Protein AF-A0A9Q9ELM5-F1 (afdb_monomer)

Foldseek 3Di:
DDPDQLLVVLCVPAPLVVVVVVDPWQDPPQAAFDADPVRAGADARFDFFFRHADPPRDGPTDGHPTLVVVQVCCCPPVVHGHDDDVDQDPVSSVVSSVSSCVSCVVVPPPCPPPPDDDDDDDDDDDDDDDDDDDDDDDDDDDDDDDDDDDDDPDDPDPPDDDPVRVVVVVVVVVVVVVVVVVVVVVVVVVVVVVVVVVD

Mean predicted aligned error: 18.63 Å

Secondary structure (DSSP, 8-state):
-----HHHHHHHH-HHHHHHHH-SS--TTPPPPPB-TTS-B-PPTT--B--PBPTTS-B---B-SSHHHHHHHHHHHSS--PPP-S---HHHHHHHHHHHHHHHHSS----------------------------------------------------PPPHHHHHHHHHHHHHHHHHHHHHHHHHHHHHHHHHHHT-

Structure (mmCIF, N/CA/C/O backbone):
data_AF-A0A9Q9ELM5-F1
#
_entry.id   AF-A0A9Q9ELM5-F1
#
loop_
_atom_site.group_PDB
_atom_site.id
_atom_site.type_symbol
_atom_site.label_atom_id
_atom_site.label_alt_id
_atom_site.label_comp_id
_atom_site.label_asym_id
_atom_site.label_entity_id
_atom_site.label_seq_id
_atom_site.pdbx_PDB_ins_code
_atom_site.Cartn_x
_atom_site.Cartn_y
_atom_site.Cartn_z
_atom_site.occupancy
_atom_site.B_iso_or_equiv
_atom_site.auth_seq_id
_atom_site.auth_comp_id
_atom_site.auth_asym_id
_atom_site.auth_atom_id
_atom_site.pdbx_PDB_model_num
ATOM 1 N N . MET A 1 1 ? 19.065 10.596 -22.450 1.00 46.91 1 MET A N 1
ATOM 2 C CA . MET A 1 1 ? 19.068 10.185 -21.029 1.00 46.91 1 MET A CA 1
ATOM 3 C C . MET A 1 1 ? 18.325 8.865 -20.926 1.00 46.91 1 MET A C 1
ATOM 5 O O . MET A 1 1 ? 17.212 8.789 -21.425 1.00 46.91 1 MET A O 1
ATOM 9 N N . VAL A 1 2 ? 18.944 7.818 -20.379 1.00 49.09 2 VAL A N 1
ATOM 10 C CA . VAL A 1 2 ? 18.274 6.523 -20.183 1.00 49.09 2 VAL A CA 1
ATOM 11 C C . VAL A 1 2 ? 17.416 6.647 -18.926 1.00 49.09 2 VAL A C 1
ATOM 13 O O . VAL A 1 2 ? 17.952 6.708 -17.822 1.00 49.09 2 VAL A O 1
ATOM 16 N N . THR A 1 3 ? 16.099 6.743 -19.083 1.00 59.69 3 THR A N 1
ATOM 17 C CA . THR A 1 3 ? 15.160 6.688 -17.961 1.00 59.69 3 THR A CA 1
ATOM 18 C C . THR A 1 3 ? 15.143 5.258 -17.436 1.00 59.69 3 THR A C 1
ATOM 20 O O . THR A 1 3 ? 14.542 4.356 -18.015 1.00 59.69 3 THR A O 1
ATOM 23 N N . VAL A 1 4 ? 15.895 5.016 -16.366 1.00 69.19 4 VAL A N 1
ATOM 24 C CA . VAL A 1 4 ? 15.873 3.717 -15.697 1.00 69.19 4 VAL A CA 1
ATOM 25 C C . VAL A 1 4 ? 14.520 3.572 -15.010 1.00 69.19 4 VAL A C 1
ATOM 27 O O . VAL A 1 4 ? 14.142 4.420 -14.205 1.00 69.19 4 VAL A O 1
ATOM 30 N N . ASP A 1 5 ? 13.817 2.492 -15.336 1.00 86.81 5 ASP A N 1
ATOM 31 C CA . ASP A 1 5 ? 12.543 2.109 -14.732 1.00 86.81 5 ASP A CA 1
ATOM 32 C C . ASP A 1 5 ? 12.638 2.143 -13.187 1.00 86.81 5 ASP A C 1
ATOM 34 O O . ASP A 1 5 ? 13.481 1.434 -12.613 1.00 86.81 5 ASP A O 1
ATOM 38 N N . PRO A 1 6 ? 11.817 2.964 -12.503 1.00 85.81 6 PRO A N 1
ATOM 39 C CA . PRO A 1 6 ? 11.873 3.133 -11.052 1.00 85.81 6 PRO A CA 1
ATOM 40 C C . PRO A 1 6 ? 11.623 1.819 -10.301 1.00 85.81 6 PRO A C 1
ATOM 42 O O . PRO A 1 6 ? 12.270 1.580 -9.282 1.00 85.81 6 PRO A O 1
ATOM 45 N N . HIS A 1 7 ? 10.787 0.922 -10.839 1.00 87.94 7 HIS A N 1
ATOM 46 C CA . HIS A 1 7 ? 10.546 -0.396 -10.251 1.00 87.94 7 HIS A CA 1
ATOM 47 C C . HIS A 1 7 ? 11.841 -1.212 -10.206 1.00 87.94 7 HIS A C 1
ATOM 49 O O . HIS A 1 7 ? 12.199 -1.793 -9.184 1.00 87.94 7 HIS A O 1
ATOM 55 N N . LYS A 1 8 ? 12.592 -1.233 -11.315 1.00 90.75 8 LYS A N 1
ATOM 56 C CA . LYS A 1 8 ? 13.870 -1.957 -11.394 1.00 90.75 8 LYS A CA 1
ATOM 57 C C . LYS A 1 8 ? 14.935 -1.343 -10.491 1.00 90.75 8 LYS A C 1
ATOM 59 O O . LYS A 1 8 ? 15.792 -2.075 -10.001 1.00 90.75 8 LYS A O 1
ATOM 64 N N . ARG A 1 9 ? 14.912 -0.022 -10.274 1.00 90.75 9 ARG A N 1
ATOM 65 C CA . ARG A 1 9 ? 15.813 0.639 -9.312 1.00 90.75 9 ARG A CA 1
ATOM 66 C C . ARG A 1 9 ? 15.502 0.218 -7.881 1.00 90.75 9 ARG A C 1
ATOM 68 O O . ARG A 1 9 ? 16.429 -0.209 -7.197 1.00 90.75 9 ARG A O 1
ATOM 75 N N . LEU A 1 10 ? 14.236 0.286 -7.465 1.00 91.75 10 LEU A N 1
ATOM 76 C CA . LEU A 1 10 ? 13.807 -0.142 -6.130 1.00 91.75 10 LEU A CA 1
ATOM 77 C C . LEU A 1 10 ? 14.121 -1.618 -5.893 1.00 91.75 10 LEU A C 1
ATOM 79 O O . LEU A 1 10 ? 14.796 -1.948 -4.928 1.00 91.75 10 LEU A O 1
ATOM 83 N N . GLN A 1 11 ? 13.759 -2.495 -6.831 1.00 93.38 11 GLN A N 1
ATOM 84 C CA . GLN A 1 11 ? 14.003 -3.936 -6.711 1.00 93.38 11 GLN A CA 1
ATOM 85 C C . GLN A 1 11 ? 15.489 -4.293 -6.548 1.00 93.38 11 GLN A C 1
ATOM 87 O O . GLN A 1 11 ? 15.813 -5.285 -5.905 1.00 93.38 11 GLN A O 1
ATOM 92 N N . ARG A 1 12 ? 16.408 -3.508 -7.123 1.00 92.62 12 ARG A N 1
ATOM 93 C CA . ARG A 1 12 ? 17.854 -3.735 -6.967 1.00 92.62 12 ARG A CA 1
ATOM 94 C C . ARG A 1 12 ? 18.407 -3.211 -5.645 1.00 92.62 12 ARG A C 1
ATOM 96 O O . ARG A 1 12 ? 19.337 -3.814 -5.122 1.00 92.62 12 ARG A O 1
ATOM 103 N N . ARG A 1 13 ? 17.909 -2.067 -5.169 1.00 92.44 13 ARG A N 1
ATOM 104 C CA . ARG A 1 13 ? 18.485 -1.346 -4.022 1.00 92.44 13 ARG A CA 1
ATOM 105 C C . ARG A 1 13 ? 17.858 -1.736 -2.692 1.00 92.44 13 ARG A C 1
ATOM 107 O O . ARG A 1 13 ? 18.587 -1.848 -1.720 1.00 92.44 13 ARG A O 1
ATOM 114 N N . SER A 1 14 ? 16.549 -1.959 -2.676 1.00 94.44 14 SER A N 1
ATOM 115 C CA . SER A 1 14 ? 15.761 -2.148 -1.465 1.00 94.44 14 SER A CA 1
ATOM 116 C C . SER A 1 14 ? 15.544 -3.638 -1.190 1.00 94.44 14 SER A C 1
ATOM 118 O O . SER A 1 14 ? 14.862 -4.318 -1.969 1.00 94.44 14 SER A O 1
ATOM 120 N N . PRO A 1 15 ? 16.125 -4.206 -0.117 1.00 94.88 15 PRO A N 1
ATOM 121 C CA . PRO A 1 15 ? 15.737 -5.525 0.363 1.00 94.88 15 PRO A CA 1
ATOM 122 C C . PRO A 1 15 ? 14.257 -5.538 0.740 1.00 94.88 15 PRO A C 1
ATOM 124 O O . PRO A 1 15 ? 13.547 -6.418 0.262 1.00 94.88 15 PRO A O 1
ATOM 127 N N . ALA A 1 16 ? 13.792 -4.521 1.476 1.00 94.81 16 ALA A N 1
ATOM 128 C CA . ALA A 1 16 ? 12.418 -4.377 1.953 1.00 94.81 16 ALA A CA 1
ATOM 129 C C . ALA A 1 16 ? 11.386 -4.505 0.831 1.00 94.81 16 ALA A C 1
ATOM 131 O O . ALA A 1 16 ? 10.489 -5.347 0.891 1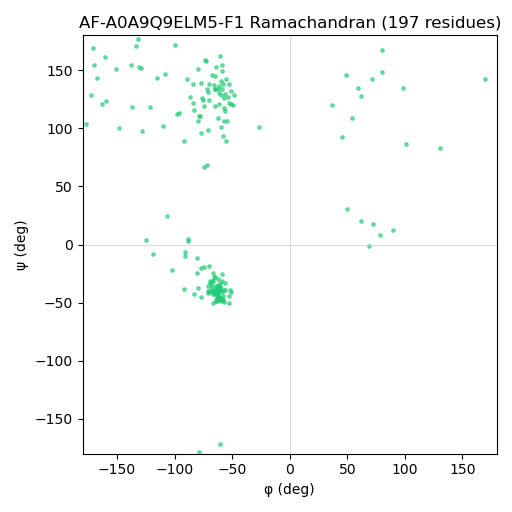.00 94.81 16 ALA A O 1
ATOM 132 N N . TYR A 1 17 ? 11.584 -3.753 -0.254 1.00 95.44 17 TYR A N 1
ATOM 133 C CA . TYR A 1 17 ? 10.712 -3.823 -1.419 1.00 95.44 17 TYR A CA 1
ATOM 134 C C . TYR A 1 17 ? 10.708 -5.214 -2.076 1.00 95.44 17 TYR A C 1
ATOM 136 O O . TYR A 1 17 ? 9.669 -5.668 -2.550 1.00 95.44 17 TYR A O 1
ATOM 144 N N . ARG A 1 18 ? 11.841 -5.934 -2.090 1.00 95.25 18 ARG A N 1
ATOM 145 C CA . ARG A 1 18 ? 11.885 -7.303 -2.635 1.00 95.25 18 ARG A CA 1
ATOM 146 C C . ARG A 1 18 ? 11.025 -8.269 -1.827 1.00 95.25 18 ARG A C 1
ATOM 148 O O . ARG A 1 18 ? 10.226 -8.968 -2.439 1.00 95.25 18 ARG A O 1
ATOM 155 N N . ALA A 1 19 ? 11.119 -8.278 -0.498 1.00 94.44 19 ALA A N 1
ATOM 156 C CA . ALA A 1 19 ? 10.241 -9.154 0.285 1.00 94.44 19 ALA A CA 1
ATOM 157 C C . ALA A 1 19 ? 8.782 -8.695 0.233 1.00 94.44 19 ALA A C 1
ATOM 159 O O . ALA A 1 19 ? 7.883 -9.529 0.213 1.00 94.44 19 ALA A O 1
ATOM 160 N N . TYR A 1 20 ? 8.530 -7.386 0.141 1.00 95.19 20 TYR A N 1
ATOM 161 C CA . TYR A 1 20 ? 7.183 -6.867 -0.084 1.00 95.19 20 TYR A CA 1
ATOM 162 C C . TYR A 1 20 ? 6.560 -7.432 -1.379 1.00 95.19 20 TYR A C 1
ATOM 164 O O . TYR A 1 20 ? 5.386 -7.801 -1.398 1.00 95.19 20 TYR A O 1
ATOM 172 N N . LEU A 1 21 ? 7.342 -7.589 -2.456 1.00 94.44 21 LEU A N 1
ATOM 173 C CA . LEU A 1 21 ? 6.874 -8.224 -3.696 1.00 94.44 21 LEU A CA 1
ATOM 174 C C . LEU A 1 21 ? 6.533 -9.713 -3.540 1.00 94.44 21 LEU A C 1
ATOM 176 O O . LEU A 1 21 ? 5.684 -10.220 -4.281 1.00 94.44 21 LEU A O 1
ATOM 180 N N . GLU A 1 22 ? 7.167 -10.403 -2.598 1.00 94.56 22 GLU A N 1
ATOM 181 C CA . GLU A 1 22 ? 6.952 -11.827 -2.313 1.00 94.56 22 GLU A CA 1
ATOM 182 C C . GLU A 1 22 ? 5.712 -12.080 -1.445 1.00 94.56 22 GLU A C 1
ATOM 184 O O . GLU A 1 22 ? 5.253 -13.213 -1.352 1.00 94.56 22 GLU A O 1
ATOM 189 N N . LEU A 1 23 ? 5.114 -11.039 -0.858 1.00 93.88 23 LEU A N 1
ATOM 190 C CA . LEU A 1 23 ? 3.911 -11.174 -0.039 1.00 93.88 23 LEU A CA 1
ATOM 191 C C . LEU A 1 23 ? 2.704 -11.648 -0.850 1.00 93.88 23 LEU A C 1
ATOM 193 O O . LEU A 1 23 ? 2.388 -11.070 -1.887 1.00 93.88 23 LEU A O 1
ATOM 197 N N . ASP A 1 24 ? 1.958 -12.624 -0.342 1.00 94.44 24 ASP A N 1
ATOM 198 C CA . ASP A 1 24 ? 0.680 -13.033 -0.944 1.00 94.44 24 ASP A CA 1
ATOM 199 C C . ASP A 1 24 ? -0.483 -12.102 -0.562 1.00 94.44 24 ASP A C 1
ATOM 201 O O . ASP A 1 24 ? -1.462 -11.985 -1.300 1.00 94.44 24 ASP A O 1
ATOM 205 N N . ALA A 1 25 ? -0.362 -11.411 0.574 1.00 94.12 25 ALA A N 1
ATOM 206 C CA . ALA A 1 25 ? -1.374 -10.522 1.133 1.00 94.12 25 ALA A CA 1
ATOM 207 C C . ALA A 1 25 ? -0.742 -9.238 1.686 1.00 94.12 25 ALA A C 1
ATOM 209 O O . ALA A 1 25 ? 0.431 -9.229 2.067 1.00 94.12 25 ALA A O 1
ATOM 210 N N . LEU A 1 26 ? -1.531 -8.161 1.730 1.00 94.00 26 LEU A N 1
ATOM 211 C CA . LEU A 1 26 ? -1.110 -6.887 2.307 1.00 94.00 26 LEU A CA 1
ATOM 212 C C . LEU A 1 26 ? -0.788 -7.072 3.807 1.00 94.00 26 LEU A C 1
ATOM 214 O O . LEU A 1 26 ? -1.559 -7.749 4.493 1.00 94.00 26 LEU A O 1
ATOM 218 N N . PRO A 1 27 ? 0.310 -6.491 4.326 1.00 92.00 27 PRO A N 1
ATOM 219 C CA . PRO A 1 27 ? 0.598 -6.503 5.759 1.00 92.00 27 PRO A CA 1
ATOM 220 C C . PRO A 1 27 ? -0.556 -5.919 6.590 1.00 92.00 27 PRO A C 1
ATOM 222 O O . PRO A 1 27 ? -1.183 -4.945 6.179 1.00 92.00 27 PRO A O 1
ATOM 225 N N . GLU A 1 28 ? -0.830 -6.496 7.765 1.00 88.56 28 GLU A N 1
ATOM 226 C CA . GLU A 1 28 ? -1.937 -6.065 8.646 1.00 88.56 28 GLU A CA 1
ATOM 227 C C . GLU A 1 28 ? -1.773 -4.623 9.147 1.00 88.56 28 GLU A C 1
ATOM 229 O O . GLU A 1 28 ? -2.755 -3.924 9.374 1.00 88.56 28 GLU A O 1
ATOM 234 N N . ASN A 1 29 ? -0.527 -4.181 9.288 1.00 88.19 29 ASN A N 1
ATOM 235 C CA . ASN A 1 29 ? -0.123 -2.844 9.709 1.00 88.19 29 ASN A CA 1
ATOM 236 C C . ASN A 1 29 ? 0.009 -1.850 8.542 1.00 88.19 29 ASN A C 1
ATOM 238 O O . ASN A 1 29 ? 0.467 -0.727 8.746 1.00 88.19 29 ASN A O 1
ATOM 242 N N . ALA A 1 30 ? -0.334 -2.246 7.311 1.00 93.50 30 ALA A N 1
ATOM 243 C CA . ALA A 1 30 ? -0.192 -1.355 6.173 1.00 93.50 30 ALA A CA 1
ATOM 244 C C . ALA A 1 30 ? -1.070 -0.106 6.346 1.00 93.50 30 ALA A C 1
ATOM 246 O O . ALA A 1 30 ? -2.265 -0.243 6.615 1.00 93.50 30 ALA A O 1
ATOM 247 N N . PRO A 1 31 ? -0.519 1.107 6.161 1.00 94.94 31 PRO A N 1
ATOM 248 C CA . PRO A 1 31 ? -1.312 2.323 6.254 1.00 94.94 31 PRO A CA 1
ATOM 249 C C . PRO A 1 31 ? -2.226 2.468 5.034 1.00 94.94 31 PRO A C 1
ATOM 251 O O . PRO A 1 31 ? -1.943 1.935 3.954 1.00 94.94 31 PRO A O 1
ATOM 254 N N . GLU A 1 32 ? -3.302 3.239 5.181 1.00 95.75 32 GLU A N 1
ATOM 255 C CA . GLU A 1 32 ? -4.100 3.705 4.043 1.00 95.75 32 GLU A CA 1
ATOM 256 C C . GLU A 1 32 ? -3.238 4.555 3.082 1.00 95.75 32 GLU A C 1
ATOM 258 O O . GLU A 1 32 ? -2.142 5.009 3.426 1.00 95.75 32 GLU A O 1
ATOM 263 N N . PHE A 1 33 ? -3.691 4.742 1.840 1.00 95.94 33 PHE A N 1
ATOM 264 C CA . PHE A 1 33 ? -3.109 5.776 0.987 1.00 95.94 33 PHE A CA 1
ATOM 265 C C . PHE A 1 33 ? -3.317 7.167 1.589 1.00 95.94 33 PHE A C 1
ATOM 267 O O . PHE A 1 33 ? -4.440 7.537 1.924 1.00 95.94 33 PHE A O 1
ATOM 274 N N . ASP A 1 34 ? -2.259 7.976 1.605 1.00 94.31 34 ASP A N 1
ATOM 275 C CA . ASP A 1 34 ? -2.426 9.414 1.785 1.00 94.31 34 ASP A CA 1
ATOM 276 C C . ASP A 1 34 ? -3.298 9.951 0.647 1.00 94.31 34 ASP A C 1
ATOM 278 O O . ASP A 1 34 ? -3.149 9.540 -0.507 1.00 94.31 34 ASP A O 1
ATOM 282 N N . VAL A 1 35 ? -4.199 10.878 0.949 1.00 94.31 35 VAL A N 1
ATOM 283 C CA . VAL A 1 35 ? -5.066 11.517 -0.046 1.00 94.31 35 VAL A CA 1
ATOM 284 C C . VAL A 1 35 ? -4.745 12.999 -0.151 1.00 94.31 35 VAL A C 1
ATOM 286 O O . VAL A 1 35 ? -4.401 13.649 0.836 1.00 94.31 35 VAL A O 1
ATOM 289 N N . ASN A 1 36 ? -4.822 13.539 -1.364 1.00 91.94 36 ASN A N 1
ATOM 290 C CA . ASN A 1 36 ? -4.699 14.976 -1.579 1.00 91.94 36 ASN A CA 1
ATOM 291 C C . ASN A 1 36 ? -6.013 15.712 -1.233 1.00 91.94 36 ASN A C 1
ATOM 293 O O . ASN A 1 36 ? -7.003 15.099 -0.833 1.00 91.94 36 ASN A O 1
ATOM 297 N N . GLU A 1 37 ? -6.030 17.033 -1.420 1.00 93.06 37 GLU A N 1
ATOM 298 C CA . GLU A 1 37 ? -7.207 17.883 -1.166 1.00 93.06 37 GLU A CA 1
ATOM 299 C C . GLU A 1 37 ? -8.441 17.485 -2.000 1.00 93.06 37 GLU A C 1
ATOM 301 O O . GLU A 1 37 ? -9.572 17.696 -1.569 1.00 93.06 37 GLU A O 1
ATOM 306 N N . ASP A 1 38 ? -8.229 16.849 -3.154 1.00 91.00 38 ASP A N 1
ATOM 307 C CA . ASP A 1 38 ? -9.280 16.349 -4.046 1.00 91.00 38 ASP A CA 1
ATOM 308 C C . ASP A 1 38 ? -9.728 14.911 -3.706 1.00 91.00 38 ASP A C 1
ATOM 310 O O . ASP A 1 38 ? -10.528 14.319 -4.433 1.00 91.00 38 ASP A O 1
ATOM 314 N N . GLY A 1 39 ? -9.193 14.306 -2.638 1.00 90.12 39 GLY A N 1
ATOM 315 C CA . GLY A 1 39 ? -9.470 12.914 -2.267 1.00 90.12 39 GLY A CA 1
ATOM 316 C C . GLY A 1 39 ? -8.811 11.875 -3.188 1.00 90.12 39 GLY A C 1
ATOM 317 O O . GLY A 1 39 ? -9.223 10.714 -3.221 1.00 90.12 39 GLY A O 1
ATOM 318 N N . ILE A 1 40 ? -7.801 12.274 -3.964 1.00 92.69 40 ILE A N 1
ATOM 319 C CA . ILE A 1 40 ? -7.054 11.401 -4.873 1.00 92.69 40 ILE A CA 1
ATOM 320 C C . ILE A 1 40 ? -5.905 10.737 -4.098 1.00 92.69 40 ILE A C 1
ATOM 322 O O . ILE A 1 40 ? -5.099 11.445 -3.490 1.00 92.69 40 ILE A O 1
ATOM 326 N N . PRO A 1 41 ? -5.776 9.397 -4.134 1.00 94.81 41 PRO A N 1
ATOM 327 C CA . PRO A 1 41 ? -4.739 8.685 -3.402 1.00 94.81 41 PRO A CA 1
ATOM 328 C C . PRO A 1 41 ? -3.337 8.876 -4.003 1.00 94.81 41 PRO A C 1
ATOM 330 O O . PRO A 1 41 ? -3.097 8.683 -5.207 1.00 94.81 41 PRO A O 1
ATOM 333 N N . TYR A 1 42 ? -2.378 9.149 -3.121 1.00 93.75 42 TYR A N 1
ATOM 334 C CA . TYR A 1 42 ? -0.944 9.085 -3.362 1.00 93.75 42 TYR A CA 1
ATOM 335 C C . TYR A 1 42 ? -0.480 7.628 -3.345 1.00 93.75 42 TYR A C 1
ATOM 337 O O . TYR A 1 42 ? -0.187 7.029 -2.312 1.00 93.75 42 TYR A O 1
ATOM 345 N N . VAL A 1 43 ? -0.392 7.043 -4.536 1.00 94.00 43 VAL A N 1
ATOM 346 C CA . VAL A 1 43 ? 0.109 5.677 -4.705 1.00 94.00 43 VAL A CA 1
ATOM 347 C C . VAL A 1 43 ? 1.633 5.682 -4.770 1.00 94.00 43 VAL A C 1
ATOM 349 O O . VAL A 1 43 ? 2.218 6.299 -5.677 1.00 94.00 43 VAL A O 1
ATOM 352 N N . GLN A 1 44 ? 2.261 4.941 -3.852 1.00 94.06 44 GLN A N 1
ATOM 353 C CA . GLN A 1 44 ? 3.714 4.835 -3.762 1.00 94.06 44 GLN A CA 1
ATOM 354 C C . GLN A 1 44 ? 4.344 4.297 -5.049 1.00 94.06 44 GLN A C 1
ATOM 356 O O . GLN A 1 44 ? 3.713 3.627 -5.881 1.00 94.06 44 GLN A O 1
ATOM 361 N N . ILE A 1 45 ? 5.614 4.643 -5.263 1.00 92.38 45 ILE A N 1
ATOM 362 C CA . ILE A 1 45 ? 6.349 4.157 -6.430 1.00 92.38 45 ILE A CA 1
ATOM 363 C C . ILE A 1 45 ? 6.387 2.632 -6.376 1.00 92.38 45 ILE A C 1
ATOM 365 O O . ILE A 1 45 ? 6.776 2.041 -5.374 1.00 92.38 45 ILE A O 1
ATOM 369 N N . ALA A 1 46 ? 5.995 2.015 -7.490 1.00 91.81 46 ALA A N 1
ATOM 370 C CA . ALA A 1 46 ? 5.976 0.567 -7.658 1.00 91.81 46 ALA A CA 1
ATOM 371 C C . ALA A 1 46 ? 5.034 -0.204 -6.695 1.00 91.81 46 ALA A C 1
ATOM 373 O O . ALA A 1 46 ? 5.167 -1.413 -6.546 1.00 91.81 46 ALA A O 1
ATOM 374 N N . GLU A 1 47 ? 4.042 0.474 -6.105 1.00 95.19 47 GLU A N 1
ATOM 375 C CA . GLU A 1 47 ? 2.994 -0.157 -5.292 1.00 95.19 47 GLU A CA 1
ATOM 376 C C . GLU A 1 47 ? 2.206 -1.199 -6.105 1.00 95.19 47 GLU A C 1
ATOM 378 O O . GLU A 1 47 ? 1.750 -0.928 -7.224 1.00 95.19 47 GLU A O 1
ATOM 383 N N . ASN A 1 48 ? 2.005 -2.372 -5.500 1.00 94.94 48 ASN A N 1
ATOM 384 C CA . ASN A 1 48 ? 1.273 -3.489 -6.098 1.00 94.94 48 ASN A CA 1
ATOM 385 C C . ASN A 1 48 ? 0.023 -3.888 -5.311 1.00 94.94 48 ASN A C 1
ATOM 387 O O . ASN A 1 48 ? -0.760 -4.692 -5.812 1.00 94.94 48 ASN A O 1
ATOM 391 N N . PHE A 1 49 ? -0.198 -3.343 -4.118 1.00 97.25 49 PHE A N 1
ATOM 392 C CA . PHE A 1 49 ? -1.385 -3.633 -3.328 1.00 97.25 49 PHE A CA 1
ATOM 393 C C . PHE A 1 49 ? -2.343 -2.439 -3.297 1.00 97.25 49 PHE A C 1
ATOM 395 O O . PHE A 1 49 ? -1.937 -1.279 -3.324 1.00 97.25 49 PHE A O 1
ATOM 402 N N . CYS A 1 50 ? -3.646 -2.716 -3.249 1.00 97.50 50 CYS A N 1
ATOM 403 C CA . CYS A 1 50 ? -4.642 -1.675 -3.015 1.00 97.50 50 CYS A CA 1
ATOM 404 C C . CYS A 1 50 ? -4.778 -1.402 -1.514 1.00 97.50 50 CYS A C 1
ATOM 406 O O . CYS A 1 50 ? -5.238 -2.263 -0.765 1.00 97.50 50 CYS A O 1
ATOM 408 N N . ARG A 1 51 ? -4.422 -0.187 -1.091 1.00 96.75 51 ARG A N 1
ATOM 409 C CA . ARG A 1 51 ? -4.517 0.290 0.298 1.00 96.75 51 ARG A CA 1
ATOM 410 C C . ARG A 1 51 ? -5.656 1.294 0.503 1.00 96.75 51 ARG A C 1
ATOM 412 O O . ARG A 1 51 ? -5.591 2.113 1.405 1.00 96.75 51 ARG A O 1
ATOM 419 N N . VAL A 1 52 ? -6.688 1.262 -0.344 1.00 96.38 52 VAL A N 1
ATOM 420 C CA . VAL A 1 52 ? -7.897 2.082 -0.145 1.00 96.38 52 VAL A CA 1
ATOM 421 C C . VAL A 1 52 ? -8.679 1.536 1.047 1.00 96.38 52 VAL A C 1
ATOM 423 O O . VAL A 1 52 ? -8.931 0.324 1.092 1.00 96.38 52 VAL A O 1
ATOM 426 N N . ALA A 1 53 ? -9.080 2.406 1.978 1.00 94.50 53 ALA A N 1
ATOM 427 C CA . ALA A 1 53 ? -9.968 2.010 3.059 1.00 94.50 53 ALA A CA 1
ATOM 428 C C . ALA A 1 53 ? -11.385 1.732 2.548 1.00 94.50 53 ALA A C 1
ATOM 430 O O . ALA A 1 53 ? -11.954 2.434 1.711 1.00 94.50 53 ALA A O 1
ATOM 431 N N . LEU A 1 54 ? -11.962 0.664 3.076 1.00 91.69 54 LEU A N 1
ATOM 432 C CA . LEU A 1 54 ? -13.344 0.266 2.894 1.00 91.69 54 LEU A CA 1
ATOM 433 C C . LEU A 1 54 ? -14.170 0.700 4.107 1.00 91.69 54 LEU A C 1
ATOM 435 O O . LEU A 1 54 ? -13.657 1.095 5.158 1.00 91.69 54 LEU A O 1
ATOM 439 N N . ASN A 1 55 ? -15.486 0.540 3.984 1.00 86.62 55 ASN A N 1
ATOM 440 C CA . ASN A 1 55 ? -16.405 0.716 5.101 1.00 86.62 55 ASN A CA 1
ATOM 441 C C . ASN A 1 55 ? -15.974 -0.153 6.294 1.00 86.62 55 ASN A C 1
ATOM 443 O O . ASN A 1 55 ? -15.805 -1.365 6.160 1.00 86.62 55 ASN A O 1
ATOM 447 N N . GLY A 1 56 ? -15.831 0.471 7.464 1.00 79.25 56 GLY A N 1
ATOM 448 C CA . GLY A 1 56 ? -15.388 -0.205 8.686 1.00 79.25 56 GLY A CA 1
ATOM 449 C C . GLY A 1 56 ? -13.872 -0.215 8.905 1.00 79.25 56 GLY A C 1
ATOM 450 O O . GLY A 1 56 ? -13.413 -0.948 9.773 1.00 79.25 56 GLY A O 1
ATOM 451 N N . GLY A 1 57 ? -13.105 0.578 8.146 1.00 83.50 57 GLY A N 1
ATOM 452 C CA . GLY A 1 57 ? -11.671 0.796 8.384 1.00 83.50 57 GLY A CA 1
ATOM 453 C C . GLY A 1 57 ? -10.760 -0.335 7.900 1.00 83.50 57 GLY A C 1
ATOM 454 O O . GLY A 1 57 ? -9.570 -0.327 8.190 1.00 83.50 57 GLY A O 1
ATOM 455 N N . LEU A 1 58 ? -11.301 -1.312 7.165 1.00 90.81 58 LEU A N 1
ATOM 456 C CA . LEU A 1 58 ? -10.519 -2.388 6.556 1.00 90.81 58 LEU A CA 1
ATOM 457 C C . LEU A 1 58 ? -9.946 -1.937 5.213 1.00 90.81 58 LEU A C 1
ATOM 459 O O . LEU A 1 58 ? -10.661 -1.336 4.418 1.00 90.81 58 LEU A O 1
ATOM 463 N N . LEU A 1 59 ? -8.693 -2.276 4.915 1.00 96.06 59 LEU A N 1
ATOM 464 C CA . LEU A 1 59 ? -8.106 -2.001 3.602 1.00 96.06 59 LEU A CA 1
ATOM 465 C C . LEU A 1 59 ? -8.539 -3.036 2.557 1.00 96.06 59 LEU A C 1
ATOM 467 O O . LEU A 1 59 ? -8.782 -4.200 2.873 1.00 96.06 59 LEU A O 1
ATOM 471 N N . CYS A 1 60 ? -8.592 -2.623 1.287 1.00 96.25 60 CYS A N 1
ATOM 472 C CA . CYS A 1 60 ? -8.917 -3.511 0.166 1.00 96.25 60 CYS A CA 1
ATOM 473 C C . CYS A 1 60 ? -7.956 -4.711 0.048 1.00 96.25 60 CYS A C 1
ATOM 475 O O . CYS A 1 60 ? -8.391 -5.838 -0.189 1.00 96.25 60 CYS A O 1
ATOM 477 N N . GLY A 1 61 ? -6.647 -4.486 0.185 1.00 96.31 61 GLY A N 1
ATOM 478 C CA . GLY A 1 61 ? -5.623 -5.529 0.294 1.00 96.31 61 GLY A CA 1
ATOM 479 C C . GLY A 1 61 ? -5.362 -6.369 -0.963 1.00 96.31 61 GLY A C 1
ATOM 480 O O . GLY A 1 61 ? -4.495 -7.241 -0.935 1.00 96.31 61 GLY A O 1
ATOM 481 N N . LYS A 1 62 ? -6.071 -6.140 -2.078 1.00 97.31 62 LYS A N 1
ATOM 482 C CA . LYS A 1 62 ? -5.865 -6.896 -3.326 1.00 97.31 62 LYS A CA 1
ATOM 483 C C . LYS A 1 62 ? -4.471 -6.631 -3.909 1.00 97.31 62 LYS A C 1
ATOM 485 O O . LYS A 1 62 ? -4.077 -5.472 -4.041 1.00 97.31 62 LYS A O 1
ATOM 490 N N . LYS A 1 63 ? -3.770 -7.697 -4.313 1.00 97.31 63 LYS A N 1
ATOM 491 C CA . LYS A 1 63 ? -2.471 -7.652 -5.008 1.00 97.31 63 LYS A CA 1
ATOM 492 C C . LYS A 1 63 ? -2.649 -7.590 -6.525 1.00 97.31 63 LYS A C 1
ATOM 494 O O . LYS A 1 63 ? -3.493 -8.281 -7.093 1.00 97.31 63 LYS A O 1
ATOM 499 N N . PHE A 1 64 ? -1.797 -6.822 -7.191 1.00 96.50 64 PHE A N 1
ATOM 500 C CA . PHE A 1 64 ? -1.780 -6.634 -8.636 1.00 96.50 64 PHE A CA 1
ATOM 501 C C . PHE A 1 64 ? -0.375 -6.826 -9.203 1.00 96.50 64 PHE A C 1
ATOM 503 O O . PHE A 1 64 ? 0.628 -6.590 -8.540 1.00 96.50 64 PHE A O 1
ATOM 510 N N . ALA A 1 65 ? -0.307 -7.239 -10.469 1.00 92.81 65 ALA A N 1
ATOM 511 C CA . ALA A 1 65 ? 0.963 -7.485 -11.153 1.00 92.81 65 ALA A CA 1
ATOM 512 C C . ALA A 1 65 ? 1.710 -6.198 -11.549 1.00 92.81 65 ALA A C 1
ATOM 514 O O . ALA A 1 65 ? 2.896 -6.246 -11.863 1.00 92.81 65 ALA A O 1
ATOM 515 N N . SER A 1 66 ? 1.013 -5.059 -11.621 1.00 90.56 66 SER A N 1
ATOM 516 C CA . SER A 1 66 ? 1.626 -3.767 -11.934 1.00 90.56 66 SER A CA 1
ATOM 517 C C . SER A 1 66 ? 0.745 -2.596 -11.503 1.00 90.56 66 SER A C 1
ATOM 519 O O . SER A 1 66 ? -0.480 -2.725 -11.413 1.00 90.56 66 SER A O 1
ATOM 521 N N . ARG A 1 67 ? 1.360 -1.413 -11.384 1.00 90.25 67 ARG A N 1
ATOM 522 C CA . ARG A 1 67 ? 0.669 -0.142 -11.113 1.00 90.25 67 ARG A CA 1
ATOM 523 C C . ARG A 1 67 ? -0.427 0.193 -12.132 1.00 90.25 67 ARG A C 1
ATOM 525 O O . ARG A 1 67 ? -1.433 0.782 -11.762 1.00 90.25 67 ARG A O 1
ATOM 532 N N . CYS A 1 68 ? -0.266 -0.191 -13.400 1.00 91.50 68 CYS A N 1
ATOM 533 C CA . CYS A 1 68 ? -1.294 0.037 -14.424 1.00 91.50 68 CYS A CA 1
ATOM 534 C C . CYS A 1 68 ? -2.568 -0.774 -14.131 1.00 91.50 68 CYS A C 1
ATOM 536 O O . CYS A 1 68 ? -3.683 -0.266 -14.242 1.00 91.50 68 CYS A O 1
ATOM 538 N N . VAL A 1 69 ? -2.401 -2.028 -13.697 1.00 95.44 69 VAL A N 1
ATOM 539 C CA . VAL A 1 69 ? -3.528 -2.889 -13.315 1.00 95.44 69 VAL A CA 1
ATOM 540 C C . VAL A 1 69 ? -4.158 -2.402 -12.008 1.00 95.44 69 VAL A C 1
ATOM 542 O O . VAL A 1 69 ? -5.385 -2.362 -11.919 1.00 95.44 69 VAL A O 1
ATOM 545 N N . LEU A 1 70 ? -3.342 -1.971 -11.038 1.00 95.88 70 LEU A N 1
ATOM 546 C CA . LEU A 1 70 ? -3.817 -1.341 -9.802 1.00 95.88 70 LEU A CA 1
ATOM 547 C C . LEU A 1 70 ? -4.657 -0.089 -10.099 1.00 95.88 70 LEU A C 1
ATOM 549 O O . LEU A 1 70 ? -5.768 0.024 -9.598 1.00 95.88 70 LEU A O 1
ATOM 553 N N . ASP A 1 71 ? -4.195 0.811 -10.968 1.00 95.25 71 ASP A N 1
ATOM 554 C CA . ASP A 1 71 ? -4.958 2.006 -11.355 1.00 95.25 71 ASP A CA 1
ATOM 555 C C . ASP A 1 71 ? -6.291 1.656 -12.044 1.00 95.25 71 ASP A C 1
ATOM 557 O O . ASP A 1 71 ? -7.325 2.276 -11.790 1.00 95.25 71 ASP A O 1
ATOM 561 N N . GLY A 1 72 ? -6.303 0.608 -12.873 1.00 96.62 72 GLY A N 1
ATOM 562 C CA . GLY A 1 72 ? -7.538 0.071 -13.446 1.00 96.62 72 GLY A CA 1
ATOM 563 C C . GLY A 1 72 ? -8.490 -0.531 -12.404 1.00 96.62 72 GLY A C 1
ATOM 564 O O . GLY A 1 72 ? -9.701 -0.555 -12.622 1.00 96.62 72 GLY A O 1
ATOM 565 N N . HIS A 1 73 ? -7.977 -1.029 -11.280 1.00 97.38 73 HIS A N 1
ATOM 566 C CA . HIS A 1 73 ? -8.787 -1.474 -10.147 1.00 97.38 73 HIS A CA 1
ATOM 567 C C . HIS A 1 73 ? -9.318 -0.291 -9.327 1.00 97.38 73 HIS A C 1
ATOM 569 O O . HIS A 1 73 ? -10.517 -0.257 -9.067 1.00 97.38 73 HIS A O 1
ATOM 575 N N . LEU A 1 74 ? -8.484 0.709 -9.017 1.00 96.88 74 LEU A N 1
ATOM 576 C CA . LEU A 1 74 ? -8.904 1.933 -8.321 1.00 96.88 74 LEU A CA 1
ATOM 577 C C . LEU A 1 74 ? -10.094 2.602 -9.021 1.00 96.88 74 LEU A C 1
ATOM 579 O O . LEU A 1 74 ? -11.087 2.940 -8.378 1.00 96.88 74 LEU A O 1
ATOM 583 N N . ARG A 1 75 ? -10.048 2.694 -10.356 1.00 96.62 75 ARG A N 1
ATOM 584 C CA . ARG A 1 75 ? -11.136 3.296 -11.141 1.00 96.62 75 ARG A CA 1
ATOM 585 C C . ARG A 1 75 ? -12.435 2.507 -11.096 1.00 96.62 75 ARG A C 1
ATOM 587 O O . ARG A 1 75 ? -13.503 3.105 -11.060 1.00 96.62 75 ARG A O 1
ATOM 594 N N . ARG A 1 76 ? -12.350 1.177 -11.157 1.00 97.38 76 ARG A N 1
ATOM 595 C CA . ARG A 1 76 ? -13.527 0.302 -11.267 1.00 97.38 76 ARG A CA 1
ATOM 596 C C . ARG A 1 76 ? -14.179 0.022 -9.921 1.00 97.38 76 ARG A C 1
ATOM 598 O O . ARG A 1 76 ? -15.400 0.053 -9.837 1.00 97.38 76 ARG A O 1
ATOM 605 N N . ASP A 1 77 ? -13.370 -0.232 -8.899 1.00 96.94 77 ASP A N 1
ATOM 606 C CA . ASP A 1 77 ? -13.848 -0.742 -7.612 1.00 96.94 77 ASP A CA 1
ATOM 607 C C . ASP A 1 77 ? -13.922 0.365 -6.545 1.00 96.94 77 ASP A C 1
ATOM 609 O O . ASP A 1 77 ? -14.672 0.224 -5.583 1.00 96.94 77 ASP A O 1
ATOM 613 N N . HIS A 1 78 ? -13.178 1.468 -6.712 1.00 94.94 78 HIS A N 1
ATOM 614 C CA . HIS A 1 78 ? -13.080 2.553 -5.723 1.00 94.94 78 HIS A CA 1
ATOM 615 C C . HIS A 1 78 ? -13.436 3.942 -6.277 1.00 94.94 78 HIS A C 1
ATOM 617 O O . HIS A 1 78 ? -13.307 4.927 -5.558 1.00 94.94 78 HIS A O 1
ATOM 623 N N . ALA A 1 79 ? -13.867 4.035 -7.542 1.00 93.88 79 ALA A N 1
ATOM 624 C CA . ALA A 1 79 ? -14.219 5.290 -8.217 1.00 93.88 79 ALA A CA 1
ATOM 625 C C . ALA A 1 79 ? -13.148 6.401 -8.097 1.00 93.88 79 ALA A C 1
ATOM 627 O O . ALA A 1 79 ? -13.472 7.586 -8.113 1.00 93.88 79 ALA A O 1
ATOM 628 N N . THR A 1 80 ? -11.869 6.021 -8.001 1.00 93.62 80 THR A N 1
ATOM 629 C CA . THR A 1 80 ? -10.733 6.946 -7.860 1.00 93.62 80 THR A CA 1
ATOM 630 C C . THR A 1 80 ? -9.590 6.573 -8.808 1.00 93.62 80 THR A C 1
ATOM 632 O O . THR A 1 80 ? -9.616 5.533 -9.465 1.00 93.62 80 THR A O 1
ATOM 635 N N . THR A 1 81 ? -8.577 7.423 -8.922 1.00 93.88 81 THR A N 1
ATOM 636 C CA . THR A 1 81 ? -7.379 7.181 -9.744 1.00 93.88 81 THR A CA 1
ATOM 637 C C . THR A 1 81 ? -6.130 7.413 -8.929 1.00 93.88 81 THR A C 1
ATOM 639 O O . THR A 1 81 ? -6.133 8.254 -8.040 1.00 93.88 81 THR A O 1
ATOM 642 N N . ALA A 1 82 ? -5.033 6.740 -9.266 1.00 90.88 82 ALA A N 1
ATOM 643 C CA . ALA A 1 82 ? -3.758 7.088 -8.658 1.00 90.88 82 ALA A CA 1
ATOM 644 C C . ALA A 1 82 ? -3.335 8.498 -9.095 1.00 90.88 82 ALA A C 1
ATOM 646 O O . ALA A 1 82 ? -3.391 8.824 -10.288 1.00 90.88 82 ALA A O 1
ATOM 647 N N . GLN A 1 83 ? -2.826 9.307 -8.163 1.00 88.25 83 GLN A N 1
ATOM 648 C CA . GLN A 1 83 ? -2.199 10.567 -8.542 1.00 88.25 83 GLN A CA 1
ATOM 649 C C . GLN A 1 83 ? -1.050 10.305 -9.523 1.00 88.25 83 GLN A C 1
ATOM 651 O O . GLN A 1 83 ? -0.143 9.495 -9.283 1.00 88.25 83 GLN A O 1
ATOM 656 N N . LYS A 1 84 ? -1.104 10.987 -10.671 1.00 80.81 84 LYS A N 1
ATOM 657 C CA . LYS A 1 84 ? -0.061 10.895 -11.690 1.00 80.81 84 LYS A CA 1
ATOM 658 C C . LYS A 1 84 ? 1.157 11.676 -11.222 1.00 80.81 84 LYS A C 1
ATOM 660 O O . LYS A 1 84 ? 1.094 12.888 -11.051 1.00 80.81 84 LYS A O 1
ATOM 665 N N . GLN A 1 85 ? 2.273 10.977 -11.071 1.00 79.75 85 GLN A N 1
ATOM 666 C CA . GLN A 1 85 ? 3.571 11.598 -10.855 1.00 79.75 85 GLN A CA 1
ATOM 667 C C . GLN A 1 85 ? 4.271 11.702 -12.217 1.00 79.75 85 GLN A C 1
ATOM 669 O O . GLN A 1 85 ? 4.551 10.669 -12.827 1.00 79.75 85 GLN A O 1
ATOM 674 N N . PRO A 1 86 ? 4.501 12.918 -12.748 1.00 69.62 86 PRO A N 1
ATOM 675 C CA . PRO A 1 86 ? 5.047 13.104 -14.096 1.00 69.62 86 PRO A CA 1
ATOM 676 C C . PRO A 1 86 ? 6.522 12.693 -14.200 1.00 69.62 86 PRO A C 1
ATOM 678 O O . PRO A 1 86 ? 7.027 12.463 -15.297 1.00 69.62 86 PRO A O 1
ATOM 681 N N . TYR A 1 87 ? 7.212 12.600 -13.065 1.00 79.94 87 TYR A N 1
ATOM 682 C CA . TYR A 1 87 ? 8.610 12.219 -12.975 1.00 79.94 87 TYR A CA 1
ATOM 683 C C . TYR A 1 87 ? 8.883 11.530 -11.636 1.00 79.94 87 TYR A C 1
ATOM 685 O O . TYR A 1 87 ? 8.228 11.830 -10.639 1.00 79.94 87 TYR A O 1
ATOM 693 N N . HIS A 1 88 ? 9.862 10.627 -11.623 1.00 85.62 88 HIS A N 1
ATOM 694 C CA . HIS A 1 88 ? 10.363 9.992 -10.408 1.00 85.62 88 HIS A CA 1
ATOM 695 C C . HIS A 1 88 ? 11.769 10.513 -10.138 1.00 85.62 88 HIS A C 1
ATOM 697 O O . HIS A 1 88 ? 12.732 10.102 -10.796 1.00 85.62 88 HIS A O 1
ATOM 703 N N . SER A 1 89 ? 11.879 11.446 -9.197 1.00 88.62 89 SER A N 1
ATOM 704 C CA . SER A 1 89 ? 13.180 11.938 -8.764 1.00 88.62 89 SER A CA 1
ATOM 705 C C . SER A 1 89 ? 13.897 10.884 -7.905 1.00 88.62 89 SER A C 1
ATOM 707 O O . SER A 1 89 ? 13.254 9.961 -7.393 1.00 88.62 89 SER A O 1
ATOM 709 N N . PRO A 1 90 ? 15.234 10.955 -7.773 1.00 88.06 90 PRO A N 1
ATOM 710 C CA . PRO A 1 90 ? 15.969 10.103 -6.841 1.00 88.06 90 PRO A CA 1
ATOM 711 C C . PRO A 1 90 ? 15.393 10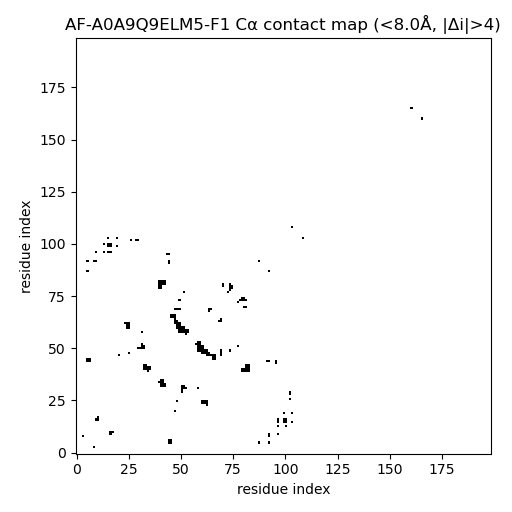.143 -5.420 1.00 88.06 90 PRO A C 1
ATOM 713 O O . PRO A 1 90 ? 15.210 9.087 -4.829 1.00 88.06 90 PRO A O 1
ATOM 716 N N . GLU A 1 91 ? 15.002 11.323 -4.942 1.00 90.56 91 GLU A N 1
ATOM 717 C CA . GLU A 1 91 ? 14.443 11.534 -3.603 1.00 90.56 91 GLU A CA 1
ATOM 718 C C . GLU A 1 91 ? 13.116 10.791 -3.417 1.00 90.56 91 GLU A C 1
ATOM 720 O O . GLU A 1 91 ? 12.867 10.218 -2.364 1.00 90.56 91 GLU A O 1
ATOM 725 N N . MET A 1 92 ? 12.272 10.732 -4.452 1.00 89.81 92 MET A N 1
ATOM 726 C CA . MET A 1 92 ? 11.023 9.965 -4.386 1.00 89.81 92 MET A CA 1
ATOM 727 C C . MET A 1 92 ? 11.273 8.456 -4.340 1.00 89.81 92 MET A C 1
ATOM 729 O O . MET A 1 92 ? 10.483 7.713 -3.767 1.00 89.81 92 MET A O 1
ATOM 733 N N . ILE A 1 93 ? 12.353 7.988 -4.972 1.00 91.69 93 ILE A N 1
ATOM 734 C CA . ILE A 1 93 ? 12.749 6.578 -4.916 1.00 91.69 93 ILE A CA 1
ATOM 735 C C . ILE A 1 93 ? 13.284 6.238 -3.529 1.00 91.69 93 ILE A C 1
ATOM 737 O O . ILE A 1 93 ? 12.950 5.176 -3.018 1.00 91.69 93 ILE A O 1
ATOM 741 N N . ASP A 1 94 ? 14.085 7.120 -2.936 1.00 92.81 94 ASP A N 1
ATOM 742 C CA . ASP A 1 94 ? 14.585 6.930 -1.575 1.00 92.81 94 ASP A CA 1
ATOM 743 C C . ASP A 1 94 ? 13.419 6.985 -0.564 1.00 92.81 94 ASP A C 1
ATOM 745 O O . ASP A 1 94 ? 13.282 6.086 0.254 1.00 92.81 94 ASP A O 1
ATOM 749 N N . SER A 1 95 ? 12.468 7.912 -0.727 1.00 93.69 95 SER A N 1
ATOM 750 C CA . SER A 1 95 ? 11.241 7.953 0.087 1.00 93.69 95 SER A CA 1
ATOM 751 C C . SER A 1 95 ? 10.382 6.687 -0.044 1.00 93.69 95 SER A C 1
ATOM 753 O O . SER A 1 95 ? 9.794 6.234 0.937 1.00 93.69 95 SER A O 1
ATOM 755 N N . ALA A 1 96 ? 10.308 6.090 -1.236 1.00 94.00 96 ALA A N 1
ATOM 756 C CA . ALA A 1 96 ? 9.623 4.815 -1.412 1.00 94.00 96 ALA A CA 1
ATOM 757 C C . ALA A 1 96 ? 10.371 3.664 -0.715 1.00 94.00 96 ALA A C 1
ATOM 759 O O . ALA A 1 96 ? 9.730 2.782 -0.153 1.00 94.00 96 ALA A O 1
ATOM 760 N N . ASP A 1 97 ? 11.707 3.665 -0.735 1.00 95.00 97 ASP A N 1
ATOM 761 C CA . ASP A 1 97 ? 12.528 2.680 -0.018 1.00 95.00 97 ASP A CA 1
ATOM 762 C C . ASP A 1 97 ? 12.312 2.756 1.501 1.00 95.00 97 ASP A C 1
ATOM 764 O O . ASP A 1 97 ? 12.082 1.727 2.139 1.00 95.00 97 ASP A O 1
ATOM 768 N N . ASP A 1 98 ? 12.288 3.971 2.055 1.00 95.12 98 ASP A N 1
ATOM 769 C CA . ASP A 1 98 ? 11.992 4.213 3.470 1.00 95.12 98 ASP A CA 1
ATOM 770 C C . ASP A 1 98 ? 10.601 3.682 3.839 1.00 95.12 98 ASP A C 1
ATOM 772 O O . ASP A 1 98 ? 10.463 2.927 4.801 1.00 95.12 98 ASP A O 1
ATOM 776 N N . PHE A 1 99 ? 9.589 3.981 3.015 1.00 95.06 99 PHE 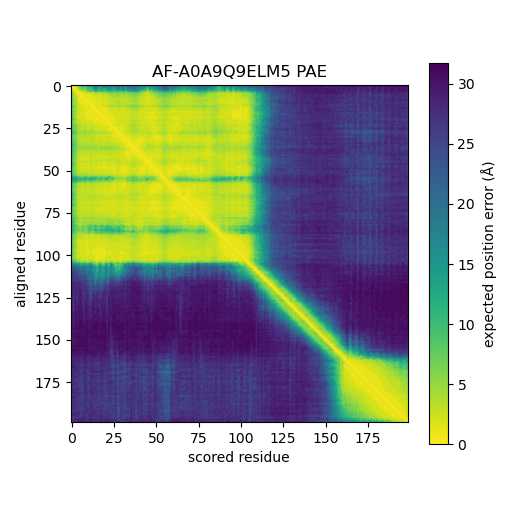A N 1
ATOM 777 C CA . PHE A 1 99 ? 8.228 3.477 3.209 1.00 95.06 99 PHE A CA 1
ATOM 778 C C . PHE A 1 99 ? 8.176 1.944 3.261 1.00 95.06 99 PHE A C 1
ATOM 780 O O . PHE A 1 99 ? 7.579 1.373 4.173 1.00 95.06 99 PHE A O 1
ATOM 787 N N . TYR A 1 100 ? 8.796 1.252 2.297 1.00 95.19 100 TYR A N 1
ATOM 788 C CA . TYR A 1 100 ? 8.795 -0.213 2.298 1.00 95.19 100 TYR A CA 1
ATOM 789 C C . TYR A 1 100 ? 9.598 -0.780 3.465 1.00 95.19 100 TYR A C 1
ATOM 791 O O . TYR A 1 100 ? 9.225 -1.820 4.007 1.00 95.19 100 TYR A O 1
ATOM 799 N N . SER A 1 101 ? 10.685 -0.116 3.854 1.00 94.62 101 SER A N 1
ATOM 800 C CA . SER A 1 101 ? 11.501 -0.518 4.997 1.00 94.62 101 SER A CA 1
ATOM 801 C C . SER A 1 101 ? 10.705 -0.443 6.292 1.00 94.62 101 SER A C 1
ATOM 803 O O . SER A 1 101 ? 10.685 -1.422 7.029 1.00 94.62 101 SER A O 1
ATOM 805 N N . GLU A 1 102 ? 9.987 0.653 6.529 1.00 93.75 102 GLU A N 1
ATOM 806 C CA . GLU A 1 102 ? 9.111 0.818 7.691 1.00 93.75 102 GLU A CA 1
ATOM 807 C C . GLU A 1 102 ? 7.967 -0.202 7.686 1.00 93.75 102 GLU A C 1
ATOM 809 O O . GLU A 1 102 ? 7.778 -0.929 8.662 1.00 93.75 102 GLU A O 1
ATOM 814 N N . LEU A 1 103 ? 7.274 -0.340 6.550 1.00 92.62 103 LEU A N 1
ATOM 815 C CA . LEU A 1 103 ? 6.166 -1.283 6.393 1.00 92.62 103 LEU A CA 1
ATOM 816 C C . LEU A 1 103 ? 6.582 -2.725 6.716 1.00 92.62 103 LEU A C 1
ATOM 818 O O . LEU A 1 103 ? 5.819 -3.486 7.314 1.00 92.62 103 LEU A O 1
ATOM 822 N N . MET A 1 104 ? 7.796 -3.101 6.314 1.00 91.81 104 MET A N 1
ATOM 823 C CA . MET A 1 104 ? 8.329 -4.446 6.501 1.00 91.81 104 MET A CA 1
ATOM 824 C C . MET A 1 104 ? 9.108 -4.625 7.810 1.00 91.81 104 MET A C 1
ATOM 826 O O . MET A 1 104 ? 9.421 -5.762 8.152 1.00 91.81 104 MET A O 1
ATOM 830 N N . TYR A 1 105 ? 9.413 -3.555 8.550 1.00 84.62 105 TYR A N 1
ATOM 831 C CA . TYR A 1 105 ? 10.199 -3.624 9.786 1.00 84.62 105 TYR A CA 1
ATOM 832 C C . TYR A 1 105 ? 9.434 -4.305 10.927 1.00 84.62 105 TYR A C 1
ATOM 834 O O . TYR A 1 105 ? 10.001 -5.120 11.656 1.00 84.62 105 TYR A O 1
ATOM 842 N N . GLU A 1 106 ? 8.135 -4.024 11.067 1.00 68.88 106 GLU A N 1
ATOM 843 C CA . GLU A 1 106 ? 7.307 -4.598 12.142 1.00 68.88 106 GLU A CA 1
ATOM 844 C C . GLU A 1 106 ? 7.107 -6.113 11.999 1.00 68.88 106 GLU A C 1
ATOM 846 O O . GLU A 1 106 ? 6.896 -6.831 12.978 1.00 68.88 106 GLU A O 1
ATOM 851 N N . ARG A 1 107 ? 7.229 -6.629 10.775 1.00 61.12 107 ARG A N 1
ATOM 852 C CA . ARG A 1 107 ? 7.200 -8.058 10.495 1.00 61.12 107 ARG A CA 1
ATOM 853 C C . ARG A 1 107 ? 8.636 -8.554 10.534 1.00 61.12 107 ARG A C 1
ATOM 855 O O . ARG A 1 107 ? 9.276 -8.525 9.493 1.00 61.12 107 ARG A O 1
ATOM 862 N N . HIS A 1 108 ? 9.124 -8.971 11.715 1.00 51.72 108 HIS A N 1
ATOM 863 C CA . HIS A 1 108 ? 10.470 -9.536 11.925 1.00 51.72 108 HIS A CA 1
ATOM 864 C C . HIS A 1 108 ? 10.990 -10.191 10.648 1.00 51.72 108 HIS A C 1
ATOM 866 O O . HIS A 1 108 ? 10.540 -11.275 10.266 1.00 51.72 108 HIS A O 1
ATOM 872 N N . TRP A 1 109 ? 11.858 -9.454 9.956 1.00 51.41 109 TRP A N 1
ATOM 873 C CA . TRP A 1 109 ? 12.393 -9.845 8.668 1.00 51.41 109 TRP A CA 1
ATOM 874 C C . TRP A 1 109 ? 12.965 -11.254 8.835 1.00 51.41 109 TRP A C 1
ATOM 876 O O . TRP A 1 109 ? 13.810 -11.425 9.721 1.00 51.41 109 TRP A O 1
ATOM 886 N N . PRO A 1 110 ? 12.516 -12.284 8.084 1.00 46.31 110 PRO A N 1
ATOM 887 C CA . PRO A 1 110 ? 13.288 -13.511 8.042 1.00 46.31 110 PRO A CA 1
ATOM 888 C C . PRO A 1 110 ? 14.655 -13.063 7.562 1.00 46.31 110 PRO A C 1
ATOM 890 O O . PRO A 1 110 ? 14.737 -12.441 6.506 1.00 46.31 110 PRO A O 1
ATOM 893 N N . ASP A 1 111 ? 15.667 -13.252 8.402 1.00 44.47 111 ASP A N 1
ATOM 894 C CA . ASP A 1 111 ? 17.028 -12.803 8.167 1.00 44.47 111 ASP A CA 1
ATOM 895 C C . ASP A 1 111 ? 17.479 -13.392 6.828 1.00 44.47 111 ASP A C 1
ATOM 897 O O . ASP A 1 111 ? 17.959 -14.521 6.739 1.00 44.47 111 ASP A O 1
ATOM 901 N N . LEU A 1 112 ? 17.222 -12.658 5.742 1.00 50.84 112 LEU A N 1
ATOM 902 C CA . LEU A 1 112 ? 17.754 -12.922 4.420 1.00 50.84 112 LEU A CA 1
ATOM 903 C C . LEU A 1 112 ? 19.202 -12.473 4.515 1.00 50.84 112 LEU A C 1
ATOM 905 O O . LEU A 1 112 ? 19.597 -11.466 3.927 1.00 50.84 112 LEU A O 1
ATOM 909 N N . SER A 1 113 ? 19.956 -13.207 5.334 1.00 42.28 113 SER A N 1
ATOM 910 C CA . SER A 1 113 ? 21.392 -13.139 5.419 1.00 42.28 113 SER A CA 1
ATOM 911 C C . SER A 1 113 ? 21.866 -13.363 3.999 1.00 42.28 113 SER A C 1
ATOM 913 O O . SER A 1 113 ? 21.713 -14.438 3.413 1.00 42.28 113 SER A O 1
ATOM 915 N N . VAL A 1 114 ? 22.318 -12.272 3.392 1.00 49.00 114 VAL A N 1
ATOM 916 C CA . VAL A 1 114 ? 22.919 -12.253 2.068 1.00 49.00 114 VAL A CA 1
ATOM 917 C C . VAL A 1 114 ? 24.290 -12.911 2.218 1.00 49.00 114 VAL A C 1
ATOM 919 O O . VAL A 1 114 ? 25.325 -12.255 2.147 1.00 49.00 114 VAL A O 1
ATOM 922 N N . GLU A 1 115 ? 24.311 -14.214 2.478 1.00 43.62 115 GLU A N 1
ATOM 923 C CA . GLU A 1 115 ? 25.512 -15.016 2.339 1.00 43.62 115 GLU A CA 1
ATOM 924 C C . GLU A 1 115 ? 25.705 -15.309 0.849 1.00 43.62 115 GLU A C 1
ATOM 926 O O . GLU A 1 115 ? 24.937 -16.045 0.231 1.00 43.62 115 GLU A O 1
ATOM 931 N N . GLY A 1 116 ? 26.741 -14.706 0.259 1.00 41.38 116 GLY A N 1
ATOM 932 C CA . GLY A 1 116 ? 27.287 -15.153 -1.025 1.00 41.38 116 GLY A CA 1
ATOM 933 C C . GLY A 1 116 ? 27.473 -14.058 -2.070 1.00 41.38 116 GLY A C 1
ATOM 934 O O . GLY A 1 116 ? 26.671 -13.879 -2.981 1.00 41.38 116 GLY A O 1
ATOM 935 N N . GLN A 1 117 ? 28.593 -13.355 -1.966 1.00 41.53 117 GLN A N 1
ATOM 936 C CA . GLN A 1 117 ? 29.125 -12.430 -2.963 1.00 41.53 117 GLN A CA 1
ATOM 937 C C . GLN A 1 117 ? 29.549 -13.086 -4.303 1.00 41.53 117 GLN A C 1
ATOM 939 O O . GLN A 1 117 ? 30.230 -14.106 -4.309 1.00 41.53 117 GLN A O 1
ATOM 944 N N . ALA A 1 118 ? 29.317 -12.312 -5.383 1.00 41.97 118 ALA A N 1
ATOM 945 C CA . ALA A 1 118 ? 30.242 -11.985 -6.500 1.00 41.97 118 ALA A CA 1
ATOM 946 C C . ALA A 1 118 ? 30.471 -13.004 -7.658 1.00 41.97 118 ALA A C 1
ATOM 948 O O . ALA A 1 118 ? 30.080 -14.158 -7.522 1.00 41.97 118 ALA A O 1
ATOM 949 N N . PRO A 1 119 ? 31.106 -12.640 -8.813 1.00 47.06 119 PRO A N 1
ATOM 950 C CA . PRO A 1 119 ? 31.707 -11.359 -9.231 1.00 47.06 119 PRO A CA 1
ATOM 951 C C . PRO A 1 119 ? 31.325 -10.856 -10.652 1.00 47.06 119 PRO A C 1
ATOM 953 O O . PRO A 1 119 ? 30.660 -11.520 -11.446 1.00 47.06 119 PRO A O 1
ATOM 956 N N . LEU A 1 120 ? 31.825 -9.660 -10.992 1.00 46.78 120 LEU A N 1
ATOM 957 C CA . LEU A 1 120 ? 31.988 -9.161 -12.363 1.00 46.78 120 LEU A CA 1
ATOM 958 C C . LEU A 1 120 ? 32.728 -10.195 -13.234 1.00 46.78 120 LEU A C 1
ATOM 960 O O . LEU A 1 120 ? 33.879 -10.526 -12.957 1.00 46.78 120 LEU A O 1
ATOM 964 N N . GLY A 1 121 ? 32.093 -10.654 -14.314 1.00 34.53 121 GLY A N 1
ATOM 965 C CA . GLY A 1 121 ? 32.685 -11.572 -15.286 1.00 34.53 121 GLY A CA 1
ATOM 966 C C . GLY A 1 121 ? 32.136 -11.343 -16.693 1.00 34.53 121 GLY A C 1
ATOM 967 O O . GLY A 1 121 ? 31.048 -11.792 -17.038 1.00 34.53 121 GLY A O 1
ATOM 968 N N . LEU A 1 122 ? 32.909 -10.635 -17.515 1.00 44.47 122 LEU A N 1
ATOM 969 C CA . LEU A 1 122 ? 32.794 -10.625 -18.973 1.00 44.47 122 LEU A CA 1
ATOM 970 C C . LEU A 1 122 ? 32.907 -12.059 -19.523 1.00 44.47 122 LEU A C 1
ATOM 972 O O . LEU A 1 122 ? 33.912 -12.707 -19.240 1.00 44.47 122 LEU A O 1
ATOM 976 N N . ARG A 1 123 ? 31.973 -12.499 -20.387 1.00 38.72 123 ARG A N 1
ATOM 977 C CA . ARG A 1 123 ? 32.242 -13.046 -21.745 1.00 38.72 123 ARG A CA 1
ATOM 978 C C . ARG A 1 123 ? 31.022 -13.709 -22.414 1.00 38.72 123 ARG A C 1
ATOM 980 O O . ARG A 1 123 ? 30.278 -14.438 -21.780 1.00 38.72 123 ARG A O 1
ATOM 987 N N . ALA A 1 124 ? 30.953 -13.471 -23.733 1.00 35.28 124 ALA A N 1
ATOM 988 C CA . ALA A 1 124 ? 30.424 -14.295 -24.836 1.00 35.28 124 ALA A CA 1
ATOM 989 C C . ALA A 1 124 ? 28.975 -14.821 -24.723 1.00 35.28 124 ALA A C 1
ATOM 991 O O . ALA A 1 124 ? 28.658 -15.686 -23.926 1.00 35.28 124 ALA A O 1
ATOM 992 N N . SER A 1 125 ? 28.017 -14.315 -25.506 1.00 44.84 125 SER A N 1
ATOM 993 C CA . SER A 1 125 ? 27.817 -14.648 -26.928 1.00 44.84 125 SER A CA 1
ATOM 994 C C . SER A 1 125 ? 27.891 -16.151 -27.211 1.00 44.84 125 SER A C 1
ATOM 996 O O . SER A 1 125 ? 28.967 -16.659 -27.505 1.00 44.84 125 SER A O 1
ATOM 998 N N . GLN A 1 126 ? 26.744 -16.840 -27.195 1.00 41.75 126 GLN A N 1
ATOM 999 C CA . GLN A 1 126 ? 26.467 -17.906 -28.160 1.00 41.75 126 GLN A CA 1
ATOM 1000 C C . GLN A 1 126 ? 24.976 -18.262 -28.221 1.00 41.75 126 GLN A C 1
ATOM 1002 O O . GLN A 1 126 ? 24.337 -18.659 -27.252 1.00 41.75 126 GLN A O 1
ATOM 1007 N N . ARG A 1 127 ? 24.446 -18.093 -29.434 1.00 48.56 127 ARG A N 1
ATOM 1008 C CA . ARG A 1 127 ? 23.161 -18.579 -29.936 1.00 48.56 127 ARG A CA 1
ATOM 1009 C C . ARG A 1 127 ? 23.027 -20.085 -29.695 1.00 48.56 127 ARG A C 1
ATOM 1011 O O . ARG A 1 127 ? 23.941 -20.825 -30.056 1.00 48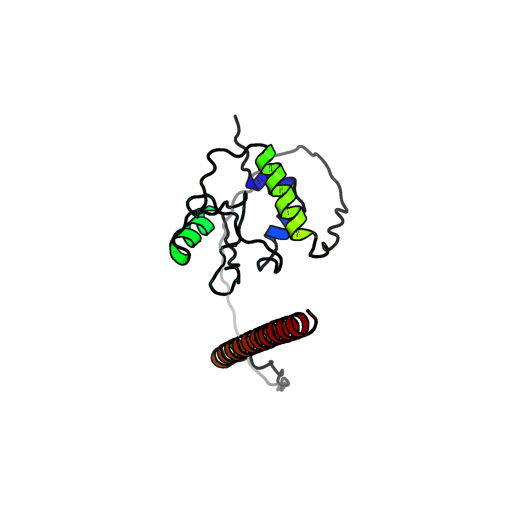.56 127 ARG A O 1
ATOM 1018 N N . ARG A 1 128 ? 21.853 -20.557 -29.269 1.00 41.28 128 ARG A N 1
ATOM 1019 C CA . ARG A 1 128 ? 21.445 -21.949 -29.501 1.00 41.28 128 ARG A CA 1
ATOM 1020 C C . ARG A 1 128 ? 20.142 -21.980 -30.291 1.00 41.28 128 ARG A C 1
ATOM 1022 O O . ARG A 1 128 ? 19.138 -21.401 -29.892 1.00 41.28 128 ARG A O 1
ATOM 1029 N N . LYS A 1 129 ? 20.258 -22.580 -31.473 1.00 42.62 129 LYS A N 1
ATOM 1030 C CA . LYS A 1 129 ? 19.209 -22.831 -32.456 1.00 42.62 129 LYS A CA 1
ATOM 1031 C C . LYS A 1 129 ? 18.213 -23.855 -31.909 1.00 42.62 129 LYS A C 1
AT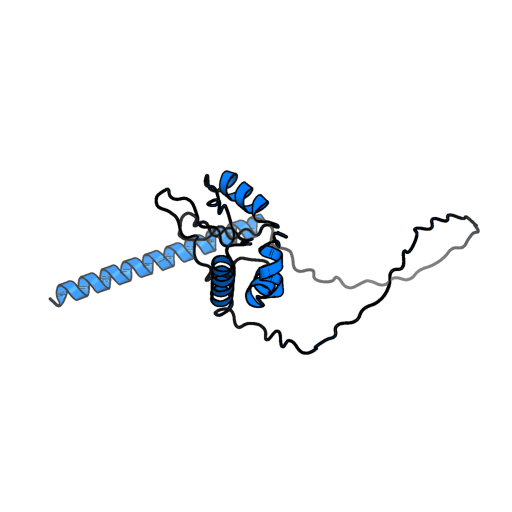OM 1033 O O . LYS A 1 129 ? 18.611 -24.792 -31.223 1.00 42.62 129 LYS A O 1
ATOM 1038 N N . GLN A 1 130 ? 16.951 -23.664 -32.282 1.00 44.09 130 GLN A N 1
ATOM 1039 C CA . GLN A 1 130 ? 15.938 -24.710 -32.355 1.00 44.09 130 GLN A CA 1
ATOM 1040 C C . GLN A 1 130 ? 16.408 -25.819 -33.306 1.00 44.09 130 GLN A C 1
ATOM 1042 O O . GLN A 1 130 ? 16.903 -25.510 -34.392 1.00 44.09 130 GLN A O 1
ATOM 1047 N N . THR A 1 131 ? 16.182 -27.076 -32.928 1.00 37.31 131 THR A N 1
ATOM 1048 C CA . THR A 1 131 ? 16.157 -28.195 -33.871 1.00 37.31 131 THR A CA 1
ATOM 1049 C C . THR A 1 131 ? 14.983 -29.098 -33.513 1.00 37.31 131 THR A C 1
ATOM 1051 O O . THR A 1 131 ? 14.899 -29.620 -32.405 1.00 37.31 131 THR A O 1
ATOM 1054 N N . ILE A 1 132 ? 14.075 -29.197 -34.474 1.00 44.88 132 ILE A N 1
ATOM 1055 C CA . ILE A 1 132 ? 13.010 -30.184 -34.629 1.00 44.88 132 ILE A CA 1
ATOM 1056 C C . ILE A 1 132 ? 13.665 -31.466 -35.156 1.00 44.88 132 ILE A C 1
ATOM 1058 O O . ILE A 1 132 ? 14.491 -31.364 -36.063 1.00 44.88 132 ILE A O 1
ATOM 1062 N N . SER A 1 133 ? 13.272 -32.643 -34.671 1.00 39.00 133 SER A N 1
ATOM 1063 C CA . SER A 1 133 ? 13.201 -33.828 -35.534 1.00 39.00 133 SER A CA 1
ATOM 1064 C C . SER A 1 133 ? 12.281 -34.895 -34.949 1.00 39.00 133 SER A C 1
ATOM 1066 O O . SER A 1 133 ? 12.489 -35.358 -33.828 1.00 39.00 133 SER A O 1
ATOM 1068 N N . ASP A 1 134 ? 11.305 -35.249 -35.775 1.00 44.41 134 ASP A N 1
ATOM 1069 C CA . ASP A 1 134 ? 10.450 -36.432 -35.771 1.00 44.41 134 ASP A CA 1
ATOM 1070 C C . ASP A 1 134 ? 11.222 -37.767 -35.901 1.00 44.41 134 ASP A C 1
ATOM 1072 O O . ASP A 1 134 ? 12.452 -37.778 -35.942 1.00 44.41 134 ASP A O 1
ATOM 1076 N N . PHE A 1 135 ? 10.434 -38.841 -36.069 1.00 39.38 135 PHE A N 1
ATOM 1077 C CA . PHE A 1 135 ? 10.712 -40.259 -36.374 1.00 39.38 135 PHE A CA 1
ATOM 1078 C C . PHE A 1 135 ? 10.727 -41.185 -35.149 1.00 39.38 135 PHE A C 1
ATOM 1080 O O . PHE A 1 135 ? 11.389 -40.892 -34.163 1.00 39.38 135 PHE A O 1
ATOM 1087 N N . ALA A 1 136 ? 10.112 -42.367 -35.142 1.00 39.50 136 ALA A N 1
ATOM 1088 C CA . ALA A 1 136 ? 9.069 -43.017 -35.942 1.00 39.50 136 ALA A CA 1
ATOM 1089 C C . ALA A 1 136 ? 8.701 -44.323 -35.196 1.00 39.50 136 ALA A C 1
ATOM 1091 O O . ALA A 1 136 ? 9.377 -44.717 -34.247 1.00 39.50 136 ALA A O 1
ATOM 1092 N N . GLU A 1 137 ? 7.612 -44.932 -35.640 1.00 54.25 137 GLU A N 1
ATOM 1093 C CA . GLU A 1 137 ? 6.921 -46.143 -35.185 1.00 54.25 137 GLU A CA 1
ATOM 1094 C C . GLU A 1 137 ? 7.783 -47.425 -35.208 1.00 54.25 137 GLU A C 1
ATOM 1096 O O . GLU A 1 137 ? 8.649 -47.538 -36.069 1.00 54.25 137 GLU A O 1
ATOM 1101 N N . ASP A 1 138 ? 7.506 -48.369 -34.292 1.00 42.81 138 ASP A N 1
ATOM 1102 C CA . ASP A 1 138 ? 7.474 -49.845 -34.485 1.00 42.81 138 ASP A CA 1
ATOM 1103 C C . ASP A 1 138 ? 7.030 -50.478 -33.138 1.00 42.81 138 ASP A C 1
ATOM 1105 O O . ASP A 1 138 ? 7.657 -50.238 -32.107 1.00 42.81 138 ASP A O 1
ATOM 1109 N N . ASP A 1 139 ? 5.787 -50.931 -32.974 1.00 37.25 139 ASP A N 1
ATOM 1110 C CA . ASP A 1 139 ? 5.208 -52.247 -33.307 1.00 37.25 139 ASP A CA 1
ATOM 1111 C C . ASP A 1 139 ? 5.514 -53.366 -32.277 1.00 37.25 139 ASP A C 1
ATOM 1113 O O . ASP A 1 139 ? 6.563 -53.402 -31.641 1.00 37.25 139 ASP A O 1
ATOM 1117 N N . SER A 1 140 ? 4.553 -54.292 -32.153 1.00 41.72 140 SER A N 1
ATOM 1118 C CA . SER A 1 140 ? 4.709 -55.695 -31.732 1.00 41.72 140 SER A CA 1
ATOM 1119 C C . SER A 1 140 ? 4.362 -56.165 -30.287 1.00 41.72 140 SER A C 1
ATOM 1121 O O . SER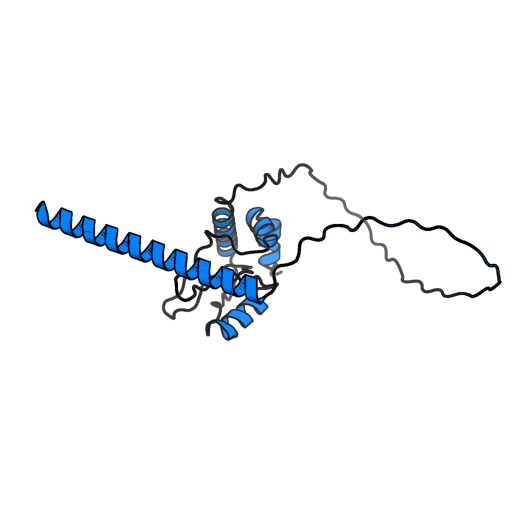 A 1 140 ? 5.230 -56.360 -29.443 1.00 41.72 140 SER A O 1
ATOM 1123 N N . VAL A 1 141 ? 3.063 -56.490 -30.117 1.00 42.94 141 VAL A N 1
ATOM 1124 C CA . VAL A 1 141 ? 2.399 -57.743 -29.620 1.00 42.94 141 VAL A CA 1
ATOM 1125 C C . VAL A 1 141 ? 2.601 -58.407 -28.220 1.00 42.94 141 VAL A C 1
ATOM 1127 O O . VAL A 1 141 ? 3.716 -58.694 -27.814 1.00 42.94 141 VAL A O 1
ATOM 1130 N N . VAL A 1 142 ? 1.427 -58.791 -27.637 1.00 42.25 142 VAL A N 1
ATOM 1131 C CA . VAL A 1 142 ? 1.000 -59.862 -26.654 1.00 42.25 142 VAL A CA 1
ATOM 1132 C C . VAL A 1 142 ? 1.789 -60.057 -25.334 1.00 42.25 142 VAL A C 1
ATOM 1134 O O . VAL A 1 142 ? 2.983 -59.849 -25.302 1.00 42.25 142 VAL A O 1
ATOM 1137 N N . GLU A 1 143 ? 1.251 -60.418 -24.154 1.00 45.31 143 GLU A N 1
ATOM 1138 C CA . GLU A 1 143 ? 0.261 -61.431 -23.709 1.00 45.31 143 GLU A CA 1
ATOM 1139 C C . GLU A 1 143 ? -0.045 -61.164 -22.195 1.00 45.31 143 GLU A C 1
ATOM 1141 O O . GLU A 1 143 ? 0.853 -60.782 -21.454 1.00 45.31 143 GLU A O 1
ATOM 1146 N N . VAL A 1 144 ? -1.306 -61.039 -21.747 1.00 41.53 144 VAL A N 1
ATOM 1147 C CA . VAL A 1 144 ? -2.132 -61.976 -20.924 1.00 41.53 144 VAL A CA 1
ATOM 1148 C C . VAL A 1 144 ? -1.655 -62.336 -19.488 1.00 41.53 144 VAL A C 1
ATOM 1150 O O . VAL A 1 144 ? -0.592 -62.911 -19.305 1.00 41.53 144 VAL A O 1
ATOM 1153 N N . ALA A 1 145 ? -2.596 -62.154 -18.528 1.00 39.75 145 ALA A N 1
ATOM 1154 C CA . ALA A 1 145 ? -2.735 -62.765 -17.177 1.00 39.75 145 ALA A CA 1
ATOM 1155 C C . ALA A 1 145 ? -1.724 -62.331 -16.084 1.00 39.75 145 ALA A C 1
ATOM 1157 O O . ALA A 1 145 ? -0.555 -62.148 -16.360 1.00 39.75 145 ALA A O 1
ATOM 1158 N N . THR A 1 146 ? -2.032 -62.148 -14.793 1.00 40.16 146 THR A N 1
ATOM 1159 C CA . THR A 1 146 ? -3.193 -62.405 -13.914 1.00 40.16 146 THR A CA 1
ATOM 1160 C C . THR A 1 146 ? -2.930 -61.699 -12.569 1.00 40.16 146 THR A C 1
ATOM 1162 O O . THR A 1 146 ? -1.776 -61.536 -12.197 1.00 40.16 146 THR A O 1
ATOM 1165 N N . SER A 1 147 ? -4.006 -61.345 -11.853 1.00 47.12 147 SER A N 1
ATOM 1166 C CA . SER A 1 147 ? -4.158 -61.245 -10.385 1.00 47.12 147 SER A CA 1
ATOM 1167 C C . SER A 1 147 ? -2.995 -60.745 -9.510 1.00 47.12 147 SER A C 1
ATOM 1169 O O . SER A 1 147 ? -2.034 -61.467 -9.307 1.00 47.12 147 SER A O 1
ATOM 1171 N N . GLU A 1 148 ? -3.206 -59.643 -8.780 1.00 45.09 148 GLU A N 1
ATOM 1172 C CA . GLU A 1 148 ? -3.367 -59.734 -7.319 1.00 45.09 148 GLU A CA 1
ATOM 1173 C C . GLU A 1 148 ? -3.903 -58.440 -6.693 1.00 45.09 148 GLU A C 1
ATOM 1175 O O . GLU A 1 148 ? -3.640 -57.317 -7.120 1.00 45.09 148 GLU A O 1
ATOM 1180 N N . VAL A 1 149 ? -4.732 -58.663 -5.682 1.00 49.28 149 VAL A N 1
ATOM 1181 C CA . VAL A 1 149 ? -5.483 -57.704 -4.884 1.00 49.28 149 VAL A CA 1
ATOM 1182 C C . VAL A 1 149 ? -4.541 -57.008 -3.905 1.00 49.28 149 VAL A C 1
ATOM 1184 O O . VAL A 1 149 ? -3.931 -57.661 -3.067 1.00 49.28 149 VAL A O 1
ATOM 1187 N N . LEU A 1 150 ? -4.497 -55.677 -3.937 1.00 43.44 150 LEU A N 1
ATOM 1188 C CA . LEU A 1 150 ? -3.975 -54.871 -2.834 1.00 43.44 150 LEU A CA 1
ATOM 1189 C C . LEU A 1 150 ? -5.019 -53.813 -2.480 1.00 43.44 150 LEU A C 1
ATOM 1191 O O . LEU A 1 150 ? -5.161 -52.784 -3.143 1.00 43.44 150 LEU A O 1
ATOM 1195 N N . LEU A 1 151 ? -5.796 -54.130 -1.441 1.00 43.84 151 LEU A N 1
ATOM 1196 C CA . LEU A 1 151 ? -6.694 -53.209 -0.756 1.00 43.84 151 LEU A CA 1
ATOM 1197 C C . LEU A 1 151 ? -5.853 -52.065 -0.195 1.00 43.84 151 LEU A C 1
ATOM 1199 O O . LEU A 1 151 ? -5.166 -52.200 0.814 1.00 43.84 151 LEU A O 1
ATOM 1203 N N . ARG A 1 152 ? -5.877 -50.944 -0.909 1.00 43.16 152 ARG A N 1
ATOM 1204 C CA . ARG A 1 152 ? -5.227 -49.707 -0.510 1.00 43.16 152 ARG A CA 1
ATOM 1205 C C . ARG A 1 152 ? -6.117 -49.042 0.534 1.00 43.16 152 ARG A C 1
ATOM 1207 O O . ARG A 1 152 ? -7.224 -48.612 0.216 1.00 43.16 152 ARG A O 1
ATOM 1214 N N . GLU A 1 153 ? -5.628 -49.020 1.768 1.00 48.03 153 GLU A N 1
ATOM 1215 C CA . GLU A 1 153 ? -6.251 -48.349 2.904 1.00 48.03 153 GLU A CA 1
ATOM 1216 C C . GLU A 1 153 ? -6.646 -46.915 2.534 1.00 48.03 153 GLU A C 1
ATOM 1218 O O . GLU A 1 153 ? -5.879 -46.135 1.959 1.00 48.03 153 GLU A O 1
ATOM 1223 N N . SER A 1 154 ? -7.905 -46.610 2.826 1.00 45.16 154 SER A N 1
ATOM 1224 C CA . SER A 1 154 ? -8.554 -45.325 2.643 1.00 45.16 154 SER A CA 1
ATOM 1225 C C . SER A 1 154 ? -7.795 -44.234 3.392 1.00 45.16 154 SER A C 1
ATOM 1227 O O . SER A 1 154 ? -7.847 -44.132 4.612 1.00 45.16 154 SER A O 1
ATOM 1229 N N . SER A 1 155 ? -7.095 -43.409 2.620 1.00 45.25 155 SER A N 1
ATOM 1230 C CA . SER A 1 155 ? -6.545 -42.131 3.050 1.00 45.25 155 SER A CA 1
ATOM 1231 C C . SER A 1 155 ? -7.697 -41.203 3.445 1.00 45.25 155 SER A C 1
ATOM 1233 O O . SER A 1 155 ? -8.441 -40.733 2.579 1.00 45.25 155 SER A O 1
ATOM 1235 N N . ASP A 1 156 ? -7.831 -40.954 4.748 1.00 51.41 156 ASP A N 1
ATOM 1236 C CA . ASP A 1 156 ? -8.673 -39.905 5.324 1.00 51.41 156 ASP A CA 1
ATOM 1237 C C . ASP A 1 156 ? -8.240 -38.542 4.769 1.00 51.41 156 ASP A C 1
ATOM 1239 O O . ASP A 1 156 ? -7.314 -37.889 5.253 1.00 51.41 156 ASP A O 1
ATOM 1243 N N . ARG A 1 157 ? -8.900 -38.114 3.691 1.00 55.38 157 ARG A N 1
ATOM 1244 C CA . ARG A 1 157 ? -8.786 -36.750 3.179 1.00 55.38 157 ARG A CA 1
ATOM 1245 C C . ARG A 1 157 ? -9.610 -35.836 4.091 1.00 55.38 157 ARG A C 1
ATOM 1247 O O . ARG A 1 157 ? -10.802 -36.102 4.255 1.00 55.38 157 ARG A O 1
ATOM 1254 N N . PRO A 1 158 ? -9.045 -34.748 4.647 1.00 54.28 158 PRO A N 1
ATOM 1255 C CA . PRO A 1 158 ? -9.834 -33.791 5.408 1.00 54.28 158 PRO A CA 1
ATOM 1256 C C . PRO A 1 158 ? -10.894 -33.185 4.486 1.00 54.28 158 PRO A C 1
ATOM 1258 O O . PRO A 1 158 ? -10.573 -32.620 3.437 1.00 54.28 158 PRO A O 1
ATOM 1261 N N . ALA A 1 159 ? -12.163 -33.347 4.862 1.00 59.66 159 ALA A N 1
ATOM 1262 C CA . ALA A 1 159 ? -13.290 -32.774 4.145 1.00 59.66 159 ALA A CA 1
ATOM 1263 C C . ALA A 1 159 ? -13.090 -31.257 4.037 1.00 59.66 159 ALA A C 1
ATOM 1265 O O . ALA A 1 159 ? -13.053 -30.538 5.038 1.00 59.66 159 ALA A O 1
ATOM 1266 N N . THR A 1 160 ? -12.915 -30.766 2.814 1.00 65.00 160 THR A N 1
ATOM 1267 C CA . THR A 1 160 ? -12.835 -29.337 2.539 1.00 65.00 160 THR A CA 1
ATOM 1268 C C . THR A 1 160 ? -14.191 -28.721 2.879 1.00 65.00 160 THR A C 1
ATOM 1270 O O . THR A 1 160 ? -15.222 -29.134 2.346 1.00 65.00 160 THR A O 1
ATOM 1273 N N . LYS A 1 161 ? -14.202 -27.775 3.831 1.00 69.25 161 LYS A N 1
ATOM 1274 C CA . LYS A 1 161 ? -15.418 -27.055 4.241 1.00 69.25 161 LYS A CA 1
ATOM 1275 C C . LYS A 1 161 ? -16.113 -26.507 2.997 1.00 69.25 161 LYS A C 1
ATOM 1277 O O . LYS A 1 161 ? -15.462 -25.898 2.145 1.00 69.25 161 LYS A O 1
ATOM 1282 N N . SER A 1 162 ? -17.422 -26.721 2.890 1.00 82.50 162 SER A N 1
ATOM 1283 C CA . SER A 1 162 ? -18.181 -26.210 1.749 1.00 82.50 162 SER A CA 1
ATOM 1284 C C . SER A 1 162 ? -18.153 -24.678 1.744 1.00 82.50 162 SER A C 1
ATOM 1286 O O . SER A 1 162 ? -18.044 -24.044 2.795 1.00 82.50 162 SER A O 1
ATOM 1288 N N . LYS A 1 163 ? -18.285 -24.059 0.565 1.00 79.69 163 LYS A N 1
ATOM 1289 C CA . LYS A 1 163 ? -18.320 -22.592 0.424 1.00 79.69 163 LYS A CA 1
ATOM 1290 C C . LYS A 1 163 ? -19.354 -21.941 1.358 1.00 79.69 163 LYS A C 1
ATOM 1292 O O . LYS A 1 163 ? -19.064 -20.946 2.004 1.00 79.69 163 LYS A O 1
ATOM 1297 N N . GLN A 1 164 ? -20.512 -22.582 1.524 1.00 80.88 164 GLN A N 1
ATOM 1298 C CA . GLN A 1 164 ? -21.560 -22.133 2.446 1.00 80.88 164 GLN A CA 1
ATOM 1299 C C . GLN A 1 164 ? -21.117 -22.137 3.919 1.00 80.88 164 GLN A C 1
ATOM 1301 O O . GLN A 1 164 ? -21.508 -21.255 4.677 1.00 80.88 164 GLN A O 1
ATOM 1306 N N . GLN A 1 165 ? -20.296 -23.105 4.340 1.00 85.69 165 GLN A N 1
ATOM 1307 C CA . GLN A 1 165 ? -19.751 -23.136 5.701 1.00 85.69 165 GLN A CA 1
ATOM 1308 C C . GLN A 1 165 ? -18.712 -22.034 5.925 1.00 85.69 165 GLN A C 1
ATOM 1310 O O . GLN A 1 165 ? -18.659 -21.469 7.014 1.00 85.69 165 GLN A O 1
ATOM 1315 N N . GLN A 1 166 ? -17.910 -21.715 4.907 1.00 85.75 166 GLN A N 1
ATOM 1316 C CA . GLN A 1 166 ? -16.941 -20.618 4.974 1.00 85.75 166 GLN A CA 1
ATOM 1317 C C . GLN A 1 166 ? -17.642 -19.255 5.066 1.00 85.75 166 GLN A C 1
ATOM 1319 O O . GLN A 1 166 ? -17.263 -18.438 5.904 1.00 85.75 166 GLN A O 1
ATOM 1324 N N . ASP A 1 167 ? -18.703 -19.046 4.279 1.00 90.50 167 ASP A N 1
ATOM 1325 C CA . ASP A 1 167 ? -19.498 -17.811 4.299 1.00 90.50 167 ASP A CA 1
ATOM 1326 C C . ASP A 1 167 ? -20.187 -17.602 5.664 1.00 90.50 167 ASP A C 1
ATOM 1328 O O . ASP A 1 167 ? -20.145 -16.509 6.230 1.00 90.50 167 ASP A O 1
ATOM 1332 N N . LEU A 1 168 ? -20.758 -18.663 6.252 1.00 92.75 168 LEU A N 1
ATOM 1333 C CA . LEU A 1 168 ? -21.354 -18.604 7.596 1.00 92.75 168 LEU A CA 1
ATOM 1334 C C . LEU A 1 168 ? -20.315 -18.339 8.695 1.00 92.75 168 LEU A C 1
ATOM 1336 O O . LEU A 1 168 ? -20.583 -17.579 9.625 1.00 92.75 168 LEU A O 1
ATOM 1340 N N . GLU A 1 169 ? -19.129 -18.948 8.602 1.00 93.12 169 GLU A N 1
ATOM 1341 C CA . GLU A 1 169 ? -18.040 -18.710 9.556 1.00 93.12 169 GLU A CA 1
ATOM 1342 C C . GLU A 1 169 ? -17.560 -17.250 9.503 1.00 93.12 169 GLU A C 1
ATOM 1344 O O . GLU A 1 169 ? -17.273 -16.651 10.543 1.00 93.12 169 GLU A O 1
ATOM 1349 N N . TYR A 1 170 ? -17.516 -16.660 8.306 1.00 93.25 170 TYR A N 1
ATOM 1350 C CA . TYR A 1 170 ? -17.172 -15.254 8.117 1.00 93.25 170 TYR A CA 1
ATOM 1351 C C . TYR A 1 170 ? -18.201 -14.316 8.763 1.00 93.25 170 TYR A C 1
ATOM 1353 O O . TYR A 1 170 ? -17.823 -13.432 9.536 1.00 93.25 170 TYR A O 1
ATOM 1361 N N . GLU A 1 171 ? -19.497 -14.534 8.520 1.00 95.88 171 GLU A N 1
ATOM 1362 C CA . GLU A 1 171 ? -20.554 -13.709 9.120 1.00 95.88 171 GLU A CA 1
ATOM 1363 C C . GLU A 1 171 ? -20.583 -13.829 10.653 1.00 95.88 171 GLU A C 1
ATOM 1365 O O . GLU A 1 171 ? -20.729 -12.824 11.351 1.00 95.88 171 GLU A O 1
ATOM 1370 N N . LEU A 1 172 ? -20.344 -15.024 11.207 1.00 95.88 172 LEU A N 1
ATOM 1371 C CA . LEU A 1 172 ? -20.229 -15.204 12.659 1.00 95.88 172 LEU A CA 1
ATOM 1372 C C . LEU A 1 172 ? -19.055 -14.416 13.253 1.00 95.88 172 LEU A C 1
ATOM 1374 O O . LEU A 1 172 ? -19.232 -13.722 14.258 1.00 95.88 172 LEU A O 1
ATOM 1378 N N . LYS A 1 173 ? -17.873 -14.466 12.623 1.00 95.56 173 LYS A N 1
ATOM 1379 C CA . LYS A 1 173 ? -16.704 -13.688 13.071 1.00 95.56 173 LYS A CA 1
ATOM 1380 C C . LYS A 1 173 ? -16.970 -12.186 13.015 1.00 95.56 173 LYS A C 1
ATOM 1382 O O . LYS A 1 173 ? -16.598 -11.460 13.936 1.00 95.56 173 LYS A O 1
ATOM 1387 N N . LYS A 1 174 ? -17.656 -11.716 11.974 1.00 95.12 174 LYS A N 1
ATOM 1388 C CA . LYS A 1 174 ? -18.035 -10.308 11.824 1.00 95.12 174 LYS A CA 1
ATOM 1389 C C . LYS A 1 174 ? -18.953 -9.837 12.956 1.00 95.12 174 LYS A C 1
ATOM 1391 O O . LYS A 1 174 ? -18.696 -8.788 13.548 1.00 95.12 174 LYS A O 1
ATOM 1396 N N . VAL A 1 175 ? -19.970 -10.627 13.308 1.00 95.25 175 VAL A N 1
ATOM 1397 C CA . VAL A 1 175 ? -20.869 -10.328 14.438 1.00 95.25 175 VAL A CA 1
ATOM 1398 C C . VAL A 1 175 ? -20.110 -10.319 15.769 1.00 95.25 175 VAL A C 1
ATOM 1400 O O . VAL A 1 175 ? -20.349 -9.456 16.616 1.00 95.25 175 VAL A O 1
ATOM 1403 N N . GLU A 1 176 ? -19.161 -11.237 15.963 1.00 96.25 176 GLU A N 1
ATOM 1404 C CA . GLU A 1 176 ? -18.344 -11.279 17.180 1.00 96.25 176 GLU A CA 1
ATOM 1405 C C . GLU A 1 176 ? -17.497 -10.008 17.354 1.00 96.25 176 GLU A C 1
ATOM 1407 O O . GLU A 1 176 ? -17.440 -9.444 18.451 1.00 96.25 176 GLU A O 1
ATOM 1412 N N . ILE A 1 177 ? -16.879 -9.524 16.273 1.00 93.62 177 ILE A N 1
ATOM 1413 C CA . ILE A 1 177 ? -16.088 -8.286 16.280 1.00 93.62 177 ILE A CA 1
ATOM 1414 C C . IL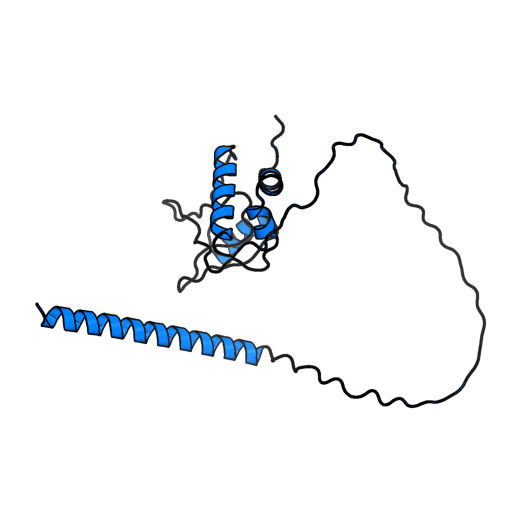E A 1 177 ? -16.975 -7.082 16.616 1.00 93.62 177 ILE A C 1
ATOM 1416 O O . ILE A 1 177 ? -16.634 -6.302 17.507 1.00 93.62 177 ILE A O 1
ATOM 1420 N N . GLN A 1 178 ? -18.146 -6.968 15.981 1.00 91.62 178 GLN A N 1
ATOM 1421 C CA . GLN A 1 178 ? -19.100 -5.889 16.264 1.00 91.62 178 GLN A CA 1
ATOM 1422 C C . GLN A 1 178 ? -19.540 -5.882 17.733 1.00 91.62 178 GLN A C 1
ATOM 1424 O O . GLN A 1 178 ? -19.593 -4.828 18.368 1.00 91.62 178 GLN A O 1
ATOM 1429 N N . LYS A 1 179 ? -19.783 -7.062 18.316 1.00 94.56 179 LYS A N 1
ATOM 1430 C CA . LYS A 1 179 ? -20.125 -7.184 19.737 1.00 94.56 179 LYS A CA 1
ATOM 1431 C C . LYS A 1 179 ? -18.984 -6.714 20.642 1.00 94.56 179 LYS A C 1
ATOM 1433 O O . LYS A 1 179 ? -19.240 -6.013 21.619 1.00 94.56 179 LYS A O 1
ATOM 1438 N N . LYS A 1 180 ? -17.733 -7.074 20.331 1.00 93.56 180 LYS A N 1
ATOM 1439 C CA . LYS A 1 180 ? -16.555 -6.633 21.103 1.00 93.56 180 LYS A CA 1
ATOM 1440 C C . LYS A 1 180 ? -16.377 -5.116 21.050 1.00 93.56 180 LYS A C 1
ATOM 1442 O O . LYS A 1 180 ? -16.119 -4.515 22.091 1.00 93.56 180 LYS A O 1
ATOM 1447 N N . MET A 1 181 ? -16.579 -4.501 19.883 1.00 89.62 181 MET A N 1
ATOM 1448 C CA . MET A 1 181 ? -16.553 -3.041 19.744 1.00 89.62 181 MET A CA 1
ATOM 1449 C C . MET A 1 181 ? -17.618 -2.372 20.612 1.00 89.62 181 MET A C 1
ATOM 1451 O O . MET A 1 181 ? -17.297 -1.479 21.390 1.00 89.62 181 MET A O 1
ATOM 1455 N N . HIS A 1 182 ? -18.859 -2.859 20.563 1.00 94.31 182 HIS A N 1
ATOM 1456 C CA . HIS A 1 182 ? -19.943 -2.260 21.338 1.00 94.31 182 HIS A CA 1
ATOM 1457 C C . HIS A 1 182 ? -19.726 -2.376 22.857 1.00 94.31 182 HIS A C 1
ATOM 1459 O O . HIS A 1 182 ? -20.014 -1.451 23.614 1.00 94.31 182 HIS A O 1
ATOM 1465 N N . VAL A 1 183 ? -19.144 -3.486 23.327 1.00 96.00 183 VAL A N 1
ATOM 1466 C CA . VAL A 1 183 ? -18.748 -3.634 24.739 1.00 96.00 183 VAL A CA 1
ATOM 1467 C C . VAL A 1 183 ? -17.656 -2.629 25.125 1.00 96.00 183 VAL A C 1
ATOM 1469 O O . VAL A 1 183 ? -17.705 -2.064 26.219 1.00 96.00 183 VAL A O 1
ATOM 1472 N N . ALA A 1 184 ? -16.682 -2.379 24.245 1.00 91.50 184 ALA A N 1
ATOM 1473 C CA . ALA A 1 184 ? -15.645 -1.380 24.491 1.00 91.50 184 ALA A CA 1
ATOM 1474 C C . ALA A 1 184 ? -16.228 0.043 24.561 1.00 91.50 184 ALA A C 1
ATOM 1476 O O . ALA A 1 184 ? -15.886 0.790 25.477 1.00 91.50 184 ALA A O 1
ATOM 1477 N N . GLU A 1 185 ? -17.157 0.391 23.665 1.00 94.38 185 GLU A N 1
ATOM 1478 C CA . GLU A 1 185 ? -17.871 1.677 23.679 1.00 94.38 185 GLU A CA 1
ATOM 1479 C C . GLU A 1 185 ? -18.639 1.896 24.988 1.00 94.38 185 GLU A C 1
ATOM 1481 O O . GLU A 1 185 ? -18.505 2.946 25.621 1.00 94.38 185 GLU A O 1
ATOM 1486 N N . LEU A 1 186 ? -19.393 0.889 25.444 1.00 95.19 186 LEU A N 1
ATOM 1487 C CA . LEU A 1 186 ? -20.125 0.960 26.712 1.00 95.19 186 LEU A CA 1
ATOM 1488 C C . LEU A 1 186 ? -19.186 1.179 27.903 1.00 95.19 186 LEU A C 1
ATOM 1490 O O . LEU A 1 186 ? -19.485 1.984 28.786 1.00 95.19 186 LEU A O 1
ATOM 1494 N N . ARG A 1 187 ? -18.017 0.529 27.904 1.00 95.25 187 ARG A N 1
ATOM 1495 C CA . ARG A 1 187 ? -17.010 0.699 28.960 1.00 95.25 187 ARG A CA 1
ATOM 1496 C C . ARG A 1 187 ? -16.422 2.111 28.980 1.00 95.25 187 ARG A C 1
ATOM 1498 O O . ARG A 1 187 ? -16.193 2.664 30.054 1.00 95.25 187 ARG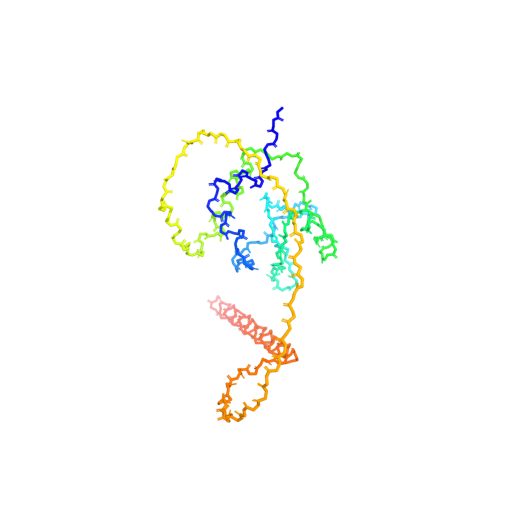 A O 1
ATOM 1505 N N . VAL A 1 188 ? -16.196 2.715 27.812 1.00 95.19 188 VAL A N 1
ATOM 1506 C CA . VAL A 1 188 ? -15.740 4.111 27.710 1.00 95.19 188 VAL A CA 1
ATOM 1507 C C . VAL A 1 188 ? -16.791 5.065 28.277 1.00 95.19 188 VAL A C 1
ATOM 1509 O O . VAL A 1 188 ? -16.449 5.954 29.059 1.00 95.19 188 VAL A O 1
ATOM 1512 N N . LEU A 1 189 ? -18.067 4.863 27.939 1.00 95.31 189 LEU A N 1
ATOM 1513 C CA . LEU A 1 189 ? -19.166 5.679 28.463 1.00 95.31 189 LEU A CA 1
ATOM 1514 C C . LEU A 1 189 ? -19.299 5.559 29.987 1.00 95.31 189 LEU A C 1
ATOM 1516 O O . LEU A 1 189 ? -19.480 6.569 30.671 1.00 95.31 189 LEU A O 1
ATOM 1520 N N . GLU A 1 190 ? -19.152 4.352 30.534 1.00 96.38 190 GLU A N 1
ATOM 1521 C CA . GLU A 1 190 ? -19.182 4.121 31.980 1.00 96.38 190 GLU A CA 1
ATOM 1522 C C . GLU A 1 190 ? -18.047 4.871 32.700 1.00 96.38 190 GLU A C 1
ATOM 1524 O O . GLU A 1 190 ? -18.291 5.579 33.682 1.00 96.38 190 GLU A O 1
ATOM 1529 N N . LEU A 1 191 ? -16.819 4.805 32.172 1.00 96.12 191 LEU A N 1
ATOM 1530 C CA . LEU A 1 191 ? -15.670 5.539 32.717 1.00 96.12 191 LEU A CA 1
ATOM 1531 C C . LEU A 1 191 ? -15.874 7.059 32.658 1.00 96.12 191 LEU A C 1
ATOM 1533 O O . LEU A 1 191 ? -15.575 7.768 33.622 1.00 96.12 191 LEU A O 1
ATOM 1537 N N . GLN A 1 192 ? -16.432 7.578 31.561 1.00 95.94 192 GLN A N 1
ATOM 1538 C CA . GLN A 1 192 ? -16.772 8.999 31.450 1.00 95.94 192 GLN A CA 1
ATOM 1539 C C . GLN A 1 192 ? -17.809 9.421 32.495 1.00 95.94 192 GLN A C 1
ATOM 1541 O O . GLN A 1 192 ? -17.703 10.506 33.073 1.00 95.94 192 GLN A O 1
ATOM 1546 N N . GLN A 1 193 ? -18.803 8.574 32.768 1.00 96.06 193 GLN A N 1
ATOM 1547 C CA . GLN A 1 193 ? -19.814 8.848 33.783 1.00 96.06 193 GLN A CA 1
ATOM 1548 C C . GLN A 1 193 ? -19.217 8.843 35.197 1.00 96.06 193 GLN A C 1
ATOM 1550 O O . GLN A 1 193 ? -19.567 9.706 36.003 1.00 96.06 193 GLN A O 1
ATOM 1555 N N . GLN A 1 194 ? -18.294 7.925 35.498 1.00 95.25 194 GLN A N 1
ATOM 1556 C CA . GLN A 1 194 ? -17.567 7.903 36.772 1.00 95.25 194 GLN A CA 1
ATOM 1557 C C . GLN A 1 194 ? -16.714 9.166 36.959 1.00 95.25 194 GLN A C 1
ATOM 1559 O O . GLN A 1 194 ? -16.797 9.805 38.005 1.00 95.25 194 GLN A O 1
ATOM 1564 N N . LEU A 1 195 ? -15.976 9.590 35.926 1.00 93.56 195 LEU A N 1
ATOM 1565 C CA . LEU A 1 195 ? -15.184 10.826 35.962 1.00 93.56 195 LEU A CA 1
ATOM 1566 C C . LEU A 1 195 ? -16.039 12.074 36.204 1.00 93.56 195 LEU A C 1
ATOM 15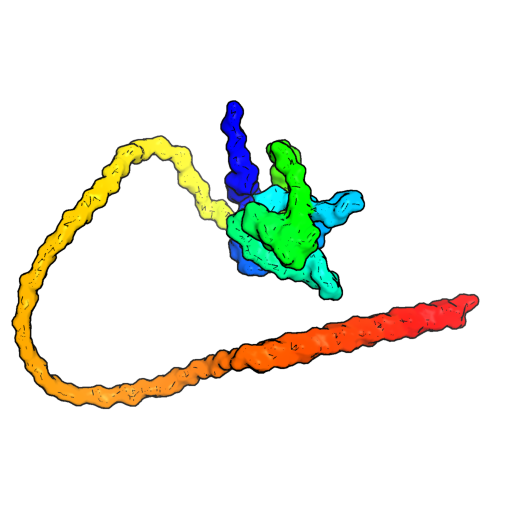68 O O . LEU A 1 195 ? -15.600 12.984 36.901 1.00 93.56 195 LEU A O 1
ATOM 1572 N N . ARG A 1 196 ? -17.260 12.125 35.657 1.00 92.25 196 ARG A N 1
ATOM 1573 C CA . ARG A 1 196 ? -18.198 13.229 35.923 1.00 92.25 196 ARG A CA 1
ATOM 1574 C C . ARG A 1 196 ? -18.696 13.258 37.364 1.00 92.25 196 ARG A C 1
ATOM 1576 O O . ARG A 1 196 ? -18.976 14.339 37.851 1.00 92.25 196 ARG A O 1
ATOM 1583 N N . LYS A 1 197 ? -18.826 12.106 38.027 1.00 91.00 197 LYS A N 1
ATOM 1584 C CA . LYS A 1 197 ? -19.267 12.025 39.432 1.00 91.00 197 LYS A CA 1
ATOM 1585 C C . LYS A 1 197 ? -18.172 12.403 40.434 1.00 91.00 197 LYS A C 1
ATOM 1587 O O . LYS A 1 197 ? -18.488 12.677 41.584 1.00 91.00 197 LYS A O 1
ATOM 1592 N N . LEU A 1 198 ? -16.906 12.354 40.017 1.00 86.31 198 LEU A N 1
ATOM 1593 C CA . LEU A 1 198 ? -15.744 12.698 40.844 1.00 86.31 198 LEU A CA 1
ATOM 1594 C C . LEU A 1 198 ? -15.341 14.181 40.746 1.00 86.31 198 LEU A C 1
ATOM 1596 O O . LEU A 1 198 ? -14.439 14.601 41.468 1.00 86.31 198 LEU A O 1
ATOM 1600 N N . LYS A 1 199 ? -15.968 14.946 39.848 1.00 69.12 199 LYS A N 1
ATOM 1601 C CA . LYS A 1 199 ? -15.826 16.402 39.730 1.00 69.12 199 LYS A CA 1
ATOM 1602 C C . LYS A 1 199 ? -16.988 17.095 40.425 1.00 69.12 199 LYS A C 1
ATOM 1604 O O . LYS A 1 199 ? -16.736 18.182 40.981 1.00 69.12 199 LYS A O 1
#

Sequence (199 aa):
MVTVDPHKRLQRRSPAYRAYLELDALPENAPEFDVNEDGIPYVQIAENFCRVALNGGLLCGKKFASRCVLDGHLRRDHATTAQKQPYHSPEMIDSADDFYSELMYERHWPDLSVEGQAPLGLRASQRRKQTISDFAEDDSVVEVATSEVLLRESSDRPATKSKQQQDLEYELKKVEIQKKMHVAELRVLELQQQLRKLK

Organism: NCBI:txid215465

Solvent-accessible surface area (backbone atoms only — not comparable to full-atom values): 12992 Å² total; per-residue (Å²): 133,87,83,71,58,65,55,63,50,43,55,72,72,27,68,40,47,44,56,59,70,69,48,90,58,60,63,93,82,59,68,65,52,55,58,48,99,86,68,38,34,54,63,58,78,73,44,36,59,40,35,53,70,42,93,89,77,44,59,64,37,50,73,39,98,37,52,70,58,41,36,57,42,32,44,73,79,64,76,40,50,58,57,84,70,96,67,83,52,72,66,56,52,51,53,37,45,52,51,32,38,57,70,42,54,82,54,76,65,76,81,76,72,84,81,78,85,87,77,97,73,94,79,79,91,78,91,80,79,89,79,87,80,87,88,81,90,82,88,86,84,91,83,87,91,79,89,84,91,74,88,74,78,83,76,87,69,81,79,74,77,50,71,70,56,53,54,51,52,50,54,52,52,52,53,52,53,54,50,54,52,54,54,52,52,52,51,52,53,51,52,53,53,52,56,62,74,75,108

Radius of gyration: 28.56 Å; Cα contacts (8 Å, |Δi|>4): 120; chains: 1; bounding box: 54×81×77 Å

pLDDT: mean 78.56, std 21.72, range [34.53, 97.5]